Protein AF-A0A524LNE3-F1 (afdb_monomer)

Mean predicted aligned error: 18.4 Å

Foldseek 3Di:
DDDDDDDDDDDDPPPPDDDPAWWWKAWPPPRDIDIDRHDPPDDDQQQADPPDPPDRTGIDTDQDLVRVQVDFPDDPDDVPDDDPDDFDFKDKDFFAAFDQKDKAQQQRLAQWDKWAWFFDQDPNDTDTHTDDFPDWAPPDSRIIMTGHPGTTGGMMMTGHPDPDRPGDDPPDDDPLPFDHWAWQFALQKWKKWALDPDQFDKWWKWKPFPVDVSDIDIFIQGGFGLAADQQALCHPQQWKDFPNGITRMTMDGQQPGPRRVVCVVVVRAAFFIAIAIPPRQPDWPGMKTWGFDPVRHPVRGDFFKIFTRVPQDHVHGQWTDHDSTIIGGSNRMDTGPPTMDRDD

Secondary structure (DSSP, 8-state):
---------S-------PPTTEEEEEETTT--EEEEEPPTTS-----S--SSTT--PPEEE---HHHHHHS-SSPP--TT---------EEEEEEEEEEEEEEE----SSPEEEEEEEEEEETTEEEEEE---SEEEEEETTEEEEEEEEEEEEEEEEEES-SS--SPPP--S-----PPPEE--BTTEEEEEES---S-EEEEEEEE-SSSTT-EEEEEEEEE-SS--TTSTTTT--EEEETTEEEEEEEEETTTSTTSHHHHHTTSS-TTEEEE-TTTTTSTTSEEEEEE-TT--GGGEEEEEEEEGGGS-SSS-SEEEETTEEEE-GGGEEE-SSPPEEE-

pLDDT: mean 79.96, std 18.57, range [30.53, 97.88]

Structure (mmCIF, N/CA/C/O backbone):
data_AF-A0A524LNE3-F1
#
_entry.id   AF-A0A524LNE3-F1
#
loop_
_atom_site.group_PDB
_atom_site.id
_atom_site.type_symbol
_atom_site.label_atom_id
_atom_site.label_alt_id
_atom_site.label_comp_id
_atom_site.label_asym_id
_atom_site.label_entity_id
_atom_site.label_seq_id
_atom_site.pdbx_PDB_ins_code
_atom_site.Cartn_x
_atom_site.Cartn_y
_atom_site.Cartn_z
_atom_site.occupancy
_atom_site.B_iso_or_equiv
_atom_site.auth_seq_id
_atom_site.auth_comp_id
_atom_site.auth_asym_id
_atom_site.auth_atom_id
_atom_site.pdbx_PDB_model_num
ATOM 1 N N . MET A 1 1 ? -12.200 51.800 56.496 1.00 36.91 1 MET A N 1
ATOM 2 C CA . MET A 1 1 ? -11.027 52.439 55.853 1.00 36.91 1 MET A CA 1
ATOM 3 C C . MET A 1 1 ? -9.802 51.668 56.319 1.00 36.91 1 MET A C 1
ATOM 5 O O . MET A 1 1 ? -9.625 51.591 57.517 1.00 36.91 1 MET A O 1
ATOM 9 N N . VAL A 1 2 ? -8.983 50.995 55.517 1.00 33.41 2 VAL A N 1
ATOM 10 C CA . VAL A 1 2 ? -8.728 51.024 54.073 1.00 33.41 2 VAL A CA 1
ATOM 11 C C . VAL A 1 2 ? -8.427 49.586 53.627 1.00 33.41 2 VAL A C 1
ATOM 13 O O . VAL A 1 2 ? -7.660 48.871 54.260 1.00 33.41 2 VAL A O 1
ATOM 16 N N . THR A 1 3 ? -9.068 49.186 52.537 1.00 39.03 3 THR A N 1
ATOM 17 C CA . THR A 1 3 ? -8.822 48.001 51.710 1.00 39.03 3 THR A CA 1
ATOM 18 C C . THR A 1 3 ? -7.474 48.082 50.997 1.00 39.03 3 THR A C 1
ATOM 20 O O . THR A 1 3 ? -7.161 49.128 50.433 1.00 39.03 3 THR A O 1
ATOM 23 N N . ARG A 1 4 ? -6.744 46.965 50.880 1.00 32.25 4 ARG A N 1
ATOM 24 C CA . ARG A 1 4 ? -5.847 46.740 49.735 1.00 32.25 4 ARG A CA 1
ATOM 25 C C . ARG A 1 4 ? -5.729 45.256 49.403 1.00 32.25 4 ARG A C 1
ATOM 27 O O . ARG A 1 4 ? -5.086 44.487 50.106 1.00 32.25 4 ARG A O 1
ATOM 34 N N . SER A 1 5 ? -6.395 44.905 48.308 1.00 38.97 5 SER A N 1
ATOM 35 C CA . SER A 1 5 ? -6.148 43.725 47.496 1.00 38.97 5 SER A CA 1
ATOM 36 C C . SER A 1 5 ? -4.823 43.872 46.753 1.00 38.97 5 SER A C 1
ATOM 38 O O . SER A 1 5 ? -4.545 44.945 46.211 1.00 38.97 5 SER A O 1
ATOM 40 N N . THR A 1 6 ? -4.095 42.776 46.595 1.00 34.16 6 THR A N 1
ATOM 41 C CA . THR A 1 6 ? -3.133 42.626 45.502 1.00 34.16 6 THR A CA 1
ATOM 42 C C . THR A 1 6 ? -3.390 41.284 44.835 1.00 34.16 6 THR A C 1
ATOM 44 O O . THR A 1 6 ? -3.038 40.229 45.354 1.00 34.16 6 THR A O 1
ATOM 47 N N . LEU A 1 7 ? -4.064 41.355 43.687 1.00 38.44 7 LEU A N 1
ATOM 48 C CA . LEU A 1 7 ? -3.982 40.362 42.625 1.00 38.44 7 LEU A CA 1
ATOM 49 C C . LEU A 1 7 ? -2.584 40.472 42.007 1.00 38.44 7 LEU A C 1
ATOM 51 O O . LEU A 1 7 ? -2.174 41.570 41.634 1.00 38.44 7 LEU A O 1
ATOM 55 N N . VAL A 1 8 ? -1.881 39.352 41.868 1.00 34.81 8 VAL A N 1
ATOM 56 C CA . VAL A 1 8 ? -0.798 39.206 40.889 1.00 34.81 8 VAL A CA 1
ATOM 57 C C . VAL A 1 8 ? -1.063 37.903 40.148 1.00 34.81 8 VAL A C 1
ATOM 59 O O . VAL A 1 8 ? -1.034 36.824 40.741 1.00 34.81 8 VAL A O 1
ATOM 62 N N . GLY A 1 9 ? -1.425 38.049 38.876 1.00 30.53 9 GLY A N 1
ATOM 63 C CA . GLY A 1 9 ? -1.651 36.961 37.940 1.00 30.53 9 GLY A CA 1
ATOM 64 C C . GLY A 1 9 ? -0.350 36.364 37.402 1.00 30.53 9 GLY A C 1
ATOM 65 O O . GLY A 1 9 ? 0.704 36.993 37.420 1.00 30.53 9 GLY A O 1
ATOM 66 N N . GLU A 1 10 ? -0.494 35.112 36.973 1.00 42.03 10 GLU A N 1
ATOM 67 C CA . GLU A 1 10 ? 0.144 34.447 35.831 1.00 42.03 10 GLU A CA 1
ATOM 68 C C . GLU A 1 10 ? 1.443 35.046 35.272 1.00 42.03 10 GLU A C 1
ATOM 70 O O . GLU A 1 10 ? 1.417 35.988 34.489 1.00 42.03 10 GLU A O 1
ATOM 75 N N . ALA A 1 11 ? 2.568 34.405 35.608 1.00 37.03 11 ALA A N 1
ATOM 76 C CA . ALA A 1 11 ? 3.627 33.983 34.678 1.00 37.03 11 ALA A CA 1
ATOM 77 C C . ALA A 1 11 ? 4.843 33.500 35.487 1.00 37.03 11 ALA A C 1
ATOM 79 O O . ALA A 1 11 ? 5.810 34.230 35.666 1.00 37.03 11 ALA A O 1
ATOM 80 N N . ASP A 1 12 ? 4.810 32.270 36.007 1.00 36.09 12 ASP A N 1
ATOM 81 C CA . ASP A 1 12 ? 6.046 31.631 36.480 1.00 36.09 12 ASP A CA 1
ATOM 82 C C . ASP A 1 12 ? 5.924 30.098 36.417 1.00 36.09 12 ASP A C 1
ATOM 84 O O . ASP A 1 12 ? 5.896 29.390 37.427 1.00 36.09 12 ASP A O 1
ATOM 88 N N . GLN A 1 13 ? 5.824 29.556 35.194 1.00 36.94 13 GLN A N 1
ATOM 89 C CA . GLN A 1 13 ? 6.168 28.155 34.927 1.00 36.94 13 GLN A CA 1
ATOM 90 C C . GLN A 1 13 ? 7.688 27.990 35.090 1.00 36.94 13 GLN A C 1
ATOM 92 O O . GLN A 1 13 ? 8.437 27.786 34.134 1.00 36.94 13 GLN A O 1
ATOM 97 N N . ARG A 1 14 ? 8.161 28.066 36.339 1.00 34.44 14 ARG A N 1
ATOM 98 C CA . ARG A 1 14 ? 9.501 27.609 36.690 1.00 34.44 14 ARG A CA 1
ATOM 99 C C . ARG A 1 14 ? 9.576 26.128 36.375 1.00 34.44 14 ARG A C 1
ATOM 101 O O . ARG A 1 14 ? 8.876 25.320 36.991 1.00 34.44 14 ARG A O 1
ATOM 108 N N . ARG A 1 15 ? 10.484 25.777 35.463 1.00 41.19 15 ARG A N 1
ATOM 109 C CA . ARG A 1 15 ? 11.139 24.467 35.427 1.00 41.19 15 ARG A CA 1
ATOM 110 C C . ARG A 1 15 ? 11.581 24.144 36.856 1.00 41.19 15 ARG A C 1
ATOM 112 O O . ARG A 1 15 ? 12.588 24.658 37.335 1.00 41.19 15 ARG A O 1
ATOM 119 N N . ARG A 1 16 ? 10.775 23.356 37.573 1.00 38.78 16 ARG A N 1
ATOM 120 C CA . ARG A 1 16 ? 11.135 22.844 38.894 1.00 38.78 16 ARG A CA 1
ATOM 121 C C . ARG A 1 16 ? 12.240 21.827 38.673 1.00 38.78 16 ARG A C 1
ATOM 123 O O . ARG A 1 16 ? 11.985 20.733 38.177 1.00 38.78 16 ARG A O 1
ATOM 130 N N . ILE A 1 17 ? 13.451 22.260 38.996 1.00 40.47 17 ILE A N 1
ATOM 131 C CA . ILE A 1 17 ? 14.668 21.462 39.088 1.00 40.47 17 ILE A CA 1
ATOM 132 C C . ILE A 1 17 ? 14.323 20.162 39.828 1.00 40.47 17 ILE A C 1
ATOM 134 O O . ILE A 1 17 ? 13.751 20.196 40.918 1.00 40.47 17 ILE A O 1
ATOM 138 N N . PHE A 1 18 ? 14.591 19.021 39.195 1.00 41.81 18 PHE A N 1
ATOM 139 C CA . PHE A 1 18 ? 14.470 17.713 39.828 1.00 41.81 18 PHE A CA 1
ATOM 140 C C . PHE A 1 18 ? 15.546 17.620 40.914 1.00 41.81 18 PHE A C 1
ATOM 142 O O . PHE A 1 18 ? 16.733 17.700 40.604 1.00 41.81 18 PHE A O 1
ATOM 149 N N . ASN A 1 19 ? 15.151 17.479 42.180 1.00 47.03 19 ASN A N 1
ATOM 150 C CA . ASN A 1 19 ? 16.104 17.164 43.239 1.00 47.03 19 ASN A CA 1
ATOM 151 C C . ASN A 1 19 ? 16.476 15.678 43.140 1.00 47.03 19 ASN A C 1
ATOM 153 O O . ASN A 1 19 ? 15.600 14.820 43.008 1.00 47.03 19 ASN A O 1
ATOM 157 N N . LEU A 1 20 ? 17.776 15.378 43.194 1.00 52.06 20 LEU A N 1
ATOM 158 C CA . LEU A 1 20 ? 18.299 14.013 43.250 1.00 52.06 20 LEU A CA 1
ATOM 159 C C . LEU A 1 20 ? 17.679 13.282 44.458 1.00 52.06 20 LEU A C 1
ATOM 161 O O . LEU A 1 20 ? 17.828 13.742 45.588 1.00 52.06 20 LEU A O 1
ATOM 165 N N . GLY A 1 21 ? 17.003 12.152 44.229 1.00 63.38 21 GLY A N 1
ATOM 166 C CA . GLY A 1 21 ? 16.452 11.312 45.302 1.00 63.38 21 GLY A CA 1
ATOM 167 C C . GLY A 1 21 ? 14.944 11.424 45.551 1.00 63.38 21 GLY A C 1
ATOM 168 O O . GLY A 1 21 ? 14.478 10.938 46.575 1.00 63.38 21 GLY A O 1
ATOM 169 N N . GLU A 1 22 ? 14.159 12.020 44.652 1.00 69.56 22 GLU A N 1
ATOM 170 C CA . GLU A 1 22 ? 12.690 11.932 44.694 1.00 69.56 22 GLU A CA 1
ATOM 171 C C . GLU A 1 22 ? 12.179 10.798 43.791 1.00 69.56 22 GLU A C 1
ATOM 173 O O . GLU A 1 22 ? 12.596 10.671 42.643 1.00 69.56 22 GLU A O 1
ATOM 178 N N . THR A 1 23 ? 11.234 9.991 44.277 1.00 75.50 23 THR A N 1
ATOM 179 C CA . THR A 1 23 ? 10.521 8.986 43.474 1.00 75.50 23 THR A CA 1
ATOM 180 C C . THR A 1 23 ? 9.056 9.380 43.291 1.00 75.50 23 THR A C 1
ATOM 182 O O . THR A 1 23 ? 8.391 9.841 44.223 1.00 75.50 23 THR A O 1
ATOM 185 N N . VAL A 1 24 ? 8.528 9.193 42.077 1.00 80.25 24 VAL A N 1
ATOM 186 C CA . VAL A 1 24 ? 7.121 9.472 41.755 1.00 80.25 24 VAL A CA 1
ATOM 187 C C . VAL A 1 24 ? 6.276 8.218 41.973 1.00 80.25 24 VAL A C 1
ATOM 189 O O . VAL A 1 24 ? 6.565 7.158 41.426 1.00 80.25 24 VAL A O 1
ATOM 192 N N . TYR A 1 25 ? 5.189 8.356 42.727 1.00 82.88 25 TYR A N 1
ATOM 193 C CA . TYR A 1 25 ? 4.193 7.308 42.941 1.00 82.88 25 TYR A CA 1
ATOM 194 C C . TYR A 1 25 ? 2.853 7.685 42.304 1.00 82.88 25 TYR A C 1
ATOM 196 O O . TYR A 1 25 ? 2.465 8.856 42.332 1.00 82.88 25 TYR A O 1
ATOM 204 N N . GLN A 1 26 ? 2.117 6.701 41.782 1.00 85.94 26 GLN A N 1
ATOM 205 C CA . GLN A 1 26 ? 0.748 6.864 41.283 1.00 85.94 26 GLN A CA 1
ATOM 206 C C . GLN A 1 26 ? -0.209 5.877 41.938 1.00 85.94 26 GLN A C 1
ATOM 208 O O . GLN A 1 26 ? 0.108 4.702 42.099 1.00 85.94 26 GLN A O 1
ATOM 213 N N . CYS A 1 27 ? -1.394 6.364 42.308 1.00 85.12 27 CYS A N 1
ATOM 214 C CA . CYS A 1 27 ? -2.440 5.508 42.854 1.00 85.12 27 CYS A CA 1
ATOM 215 C C . CYS A 1 27 ? -3.186 4.790 41.730 1.00 85.12 27 CYS A C 1
ATOM 217 O O . CYS A 1 27 ? -3.601 5.418 40.758 1.00 85.12 27 CYS A O 1
ATOM 219 N N . ASP A 1 28 ? -3.407 3.493 41.886 1.00 87.94 28 ASP A N 1
ATOM 220 C CA . ASP A 1 28 ? -4.221 2.665 40.993 1.00 87.94 28 ASP A CA 1
ATOM 221 C C . ASP A 1 28 ? -5.700 3.101 40.901 1.00 87.94 28 ASP A C 1
ATOM 223 O O . ASP A 1 28 ? -6.264 3.056 39.809 1.00 87.94 28 ASP A O 1
ATOM 227 N N . VAL A 1 29 ? -6.311 3.566 41.995 1.00 88.00 29 VAL A N 1
ATOM 228 C CA . VAL A 1 29 ? -7.737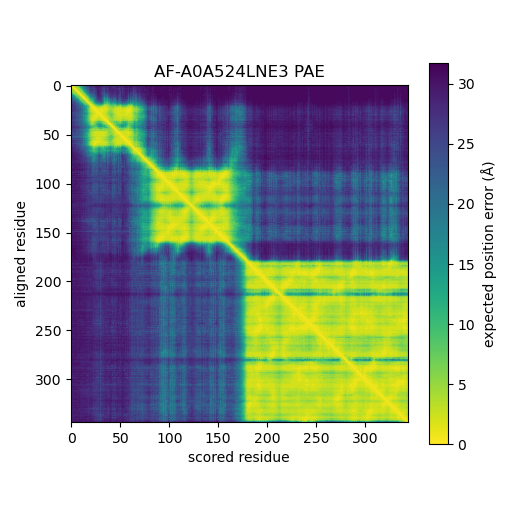 3.932 42.065 1.00 88.00 29 VAL A CA 1
ATOM 229 C C . VAL A 1 29 ? -7.964 5.399 41.708 1.00 88.00 29 VAL A C 1
ATOM 231 O O . VAL A 1 29 ? -8.664 5.701 40.749 1.00 88.00 29 VAL A O 1
ATOM 234 N N . CYS A 1 30 ? -7.363 6.342 42.443 1.00 83.69 30 CYS A N 1
ATOM 235 C CA . CYS A 1 30 ? -7.622 7.771 42.213 1.00 83.69 30 CYS A CA 1
ATOM 236 C C . CYS A 1 30 ? -6.748 8.393 41.115 1.00 83.69 30 CYS A C 1
ATOM 238 O O . CYS A 1 30 ? -6.901 9.577 40.819 1.00 83.69 30 CYS A O 1
ATOM 240 N N . LYS A 1 31 ? -5.797 7.630 40.555 1.00 83.31 31 LYS A N 1
ATOM 241 C CA . LYS A 1 31 ? -4.862 8.023 39.481 1.00 83.31 31 LYS A CA 1
ATOM 242 C C . LYS A 1 31 ? -3.986 9.249 39.761 1.00 83.31 31 LYS A C 1
ATOM 244 O O . LYS A 1 31 ? -3.182 9.617 38.904 1.00 83.31 31 LYS A O 1
ATOM 249 N N . ARG A 1 32 ? -4.069 9.849 40.952 1.00 74.50 32 ARG A N 1
ATOM 250 C CA . ARG A 1 32 ? -3.240 10.989 41.356 1.00 74.50 32 ARG A CA 1
ATOM 251 C C . ARG A 1 32 ? -1.797 10.558 41.597 1.00 74.50 32 ARG A C 1
ATOM 253 O O . ARG A 1 32 ? -1.534 9.415 41.976 1.00 74.50 32 ARG A O 1
ATOM 260 N N . ARG A 1 33 ? -0.879 11.501 41.382 1.00 83.12 33 ARG A N 1
ATOM 261 C CA . ARG A 1 33 ? 0.565 11.310 41.524 1.00 83.12 33 ARG A CA 1
ATOM 262 C C . ARG A 1 33 ? 1.092 12.116 42.701 1.00 83.12 33 ARG A C 1
ATOM 264 O O . ARG A 1 33 ? 0.625 13.230 42.931 1.00 83.12 33 ARG A O 1
ATOM 271 N N . ASN A 1 34 ? 2.054 11.563 43.426 1.00 82.62 34 ASN A N 1
ATOM 272 C CA . ASN A 1 34 ? 2.764 12.278 44.479 1.00 82.62 34 ASN A CA 1
ATOM 273 C C . ASN A 1 34 ? 4.256 11.961 44.421 1.00 82.62 34 ASN A C 1
ATOM 275 O O . ASN A 1 34 ? 4.645 10.855 44.043 1.00 82.62 34 ASN A O 1
ATOM 279 N N . ARG A 1 35 ? 5.077 12.944 44.779 1.00 77.56 35 ARG A N 1
ATOM 280 C CA . ARG A 1 35 ? 6.524 12.779 44.891 1.00 77.56 35 ARG A CA 1
ATOM 281 C C . ARG A 1 35 ? 6.856 12.489 46.337 1.00 77.56 35 ARG A C 1
ATOM 283 O O . ARG A 1 35 ? 6.366 13.171 47.233 1.00 77.56 35 ARG A O 1
ATOM 290 N N . VAL A 1 36 ? 7.665 11.467 46.546 1.00 78.06 36 VAL A N 1
ATOM 291 C CA . VAL A 1 36 ? 8.093 11.048 47.873 1.00 78.06 36 VAL A CA 1
ATOM 292 C C . VAL A 1 36 ? 9.619 11.074 47.881 1.00 78.06 36 VAL A C 1
ATOM 294 O O . VAL A 1 36 ? 10.222 10.513 46.962 1.00 78.06 36 VAL A O 1
ATOM 297 N N . PRO A 1 37 ? 10.251 11.742 48.861 1.00 75.44 37 PRO A N 1
ATOM 298 C CA . PRO A 1 37 ? 11.695 11.681 49.021 1.00 75.44 37 PRO A CA 1
ATOM 299 C C . PRO A 1 37 ? 12.096 10.246 49.368 1.00 75.44 37 PRO A C 1
ATOM 301 O O . PRO A 1 37 ? 11.555 9.647 50.296 1.00 75.44 37 PRO A O 1
ATOM 304 N N . THR A 1 38 ? 13.019 9.684 48.601 1.00 67.88 38 THR A N 1
ATOM 305 C CA . THR A 1 38 ? 13.497 8.318 48.779 1.00 67.88 38 THR A CA 1
ATOM 306 C C . THR A 1 38 ? 14.624 8.326 49.799 1.00 67.88 38 THR A C 1
ATOM 308 O O . THR A 1 38 ? 15.661 8.960 49.594 1.00 67.88 38 THR A O 1
ATOM 311 N N . ASN A 1 39 ? 14.444 7.613 50.908 1.00 66.81 39 ASN A N 1
ATOM 312 C CA . ASN A 1 39 ? 15.528 7.395 51.849 1.00 66.81 39 ASN A CA 1
ATOM 313 C C . ASN A 1 39 ? 16.569 6.459 51.215 1.00 66.81 39 ASN A C 1
ATOM 315 O O . ASN A 1 39 ? 16.263 5.327 50.852 1.00 66.81 39 ASN A O 1
ATOM 319 N N . LYS A 1 40 ? 17.820 6.917 51.094 1.00 55.88 40 LYS A N 1
ATOM 320 C CA . LYS A 1 40 ? 18.921 6.134 50.504 1.00 55.88 40 LYS A CA 1
ATOM 321 C C . LYS A 1 40 ? 19.236 4.851 51.294 1.00 55.88 40 LYS A C 1
ATOM 323 O O . LYS A 1 40 ? 19.880 3.956 50.757 1.00 55.88 40 LYS A O 1
ATOM 328 N N . TYR A 1 41 ? 18.793 4.767 52.550 1.00 58.06 41 TYR A N 1
ATOM 329 C CA . TYR A 1 41 ? 19.135 3.688 53.478 1.00 58.06 41 TYR A CA 1
ATOM 330 C C . TYR A 1 41 ? 17.944 2.806 53.897 1.00 58.06 41 TYR A C 1
ATOM 332 O O . TYR A 1 41 ? 18.150 1.867 54.663 1.00 58.06 41 TYR A O 1
ATOM 340 N N . SER A 1 42 ? 16.717 3.067 53.422 1.00 49.34 42 SER A N 1
ATOM 341 C CA . SER A 1 42 ? 15.544 2.226 53.722 1.00 49.34 42 SER A CA 1
ATOM 342 C C . SER A 1 42 ? 14.703 1.920 52.485 1.00 49.34 42 SER A C 1
ATOM 344 O O . SER A 1 42 ? 14.576 2.721 51.562 1.00 49.34 42 SER A O 1
ATOM 346 N N . VAL A 1 43 ? 14.109 0.725 52.473 1.00 55.59 43 VAL A N 1
ATOM 347 C CA . VAL A 1 43 ? 13.152 0.297 51.449 1.00 55.59 43 VAL A CA 1
ATOM 348 C C . VAL A 1 43 ? 11.783 0.877 51.809 1.00 55.59 43 VAL A C 1
ATOM 350 O O . VAL A 1 43 ? 10.955 0.222 52.439 1.00 55.59 43 VAL A O 1
ATOM 353 N N . ASP A 1 44 ? 11.552 2.136 51.442 1.00 61.56 44 ASP A N 1
ATOM 354 C CA . ASP A 1 44 ? 10.271 2.803 51.687 1.00 61.56 44 ASP A CA 1
ATOM 355 C C . ASP A 1 44 ? 9.260 2.412 50.601 1.00 61.56 44 ASP A C 1
ATOM 357 O O . ASP A 1 44 ? 9.104 3.088 49.583 1.00 61.56 44 ASP A O 1
ATOM 361 N N . VAL A 1 45 ? 8.555 1.296 50.809 1.00 68.12 45 VAL A N 1
ATOM 362 C CA . VAL A 1 45 ? 7.415 0.910 49.961 1.00 68.12 45 VAL A CA 1
ATOM 363 C C . VAL A 1 45 ? 6.138 1.495 50.552 1.00 68.12 45 VAL A C 1
ATOM 365 O O . VAL A 1 45 ? 5.569 0.968 51.510 1.00 68.12 45 VAL A O 1
ATOM 368 N N . ILE A 1 46 ? 5.639 2.575 49.953 1.00 75.75 46 ILE A N 1
ATOM 369 C CA . ILE A 1 46 ? 4.335 3.133 50.322 1.00 75.75 46 ILE A CA 1
ATOM 370 C C . ILE A 1 46 ? 3.244 2.317 49.633 1.00 75.75 46 ILE A C 1
ATOM 372 O O . ILE A 1 46 ? 2.973 2.489 48.452 1.00 75.75 46 ILE A O 1
ATOM 376 N N . GLN A 1 47 ? 2.594 1.429 50.383 1.00 78.44 47 GLN A N 1
ATOM 377 C CA . GLN A 1 47 ? 1.584 0.528 49.820 1.00 78.44 47 GLN A CA 1
ATOM 378 C C . GLN A 1 47 ? 0.174 1.128 49.736 1.00 78.44 47 GLN A C 1
ATOM 380 O O . GLN A 1 47 ? -0.635 0.630 48.963 1.00 78.44 47 GLN A O 1
ATOM 385 N N . ARG A 1 48 ? -0.160 2.162 50.521 1.00 86.62 48 ARG A N 1
ATOM 386 C CA . ARG A 1 48 ? -1.520 2.741 50.590 1.00 86.62 48 ARG A CA 1
ATOM 387 C C . ARG A 1 48 ? -1.564 4.151 50.010 1.00 86.62 48 ARG 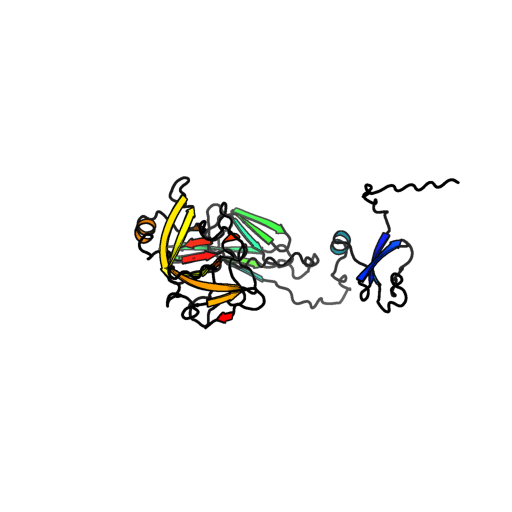A C 1
ATOM 389 O O . ARG A 1 48 ? -0.611 4.910 50.160 1.00 86.62 48 ARG A O 1
ATOM 396 N N . CYS A 1 49 ? -2.684 4.528 49.395 1.00 83.75 49 CYS A N 1
ATOM 397 C CA . CYS A 1 49 ? -2.890 5.879 48.882 1.00 83.75 49 CYS A CA 1
ATOM 398 C C . CYS A 1 49 ? -2.930 6.918 50.008 1.00 83.75 49 CYS A C 1
ATOM 400 O O . CYS A 1 49 ? -3.916 7.049 50.726 1.00 83.75 49 CYS A O 1
ATOM 402 N N . ILE A 1 50 ? -1.862 7.709 50.107 1.00 86.75 50 ILE A N 1
ATOM 403 C CA . ILE A 1 50 ? -1.779 8.875 51.000 1.00 86.75 50 ILE A CA 1
ATOM 404 C C . ILE A 1 50 ? -2.252 10.178 50.331 1.00 86.75 50 ILE A C 1
ATOM 406 O O . ILE A 1 50 ? -2.287 11.225 50.967 1.00 86.75 50 ILE A O 1
ATOM 410 N N . ILE A 1 51 ? -2.598 10.137 49.038 1.00 85.50 51 ILE A N 1
ATOM 411 C CA . ILE A 1 51 ? -2.892 11.335 48.230 1.00 85.50 51 ILE A CA 1
ATOM 412 C C . ILE A 1 51 ? -4.351 11.773 48.375 1.00 85.50 51 ILE A C 1
ATOM 414 O O . ILE A 1 51 ? -4.671 12.957 48.322 1.00 85.50 51 ILE A O 1
ATOM 418 N N . THR A 1 52 ? -5.272 10.812 48.471 1.00 85.06 52 THR A N 1
ATOM 419 C CA . THR A 1 52 ? -6.718 11.067 48.468 1.00 85.06 52 THR A CA 1
ATOM 420 C C . THR A 1 52 ? -7.332 10.471 49.723 1.00 85.06 52 THR A C 1
ATOM 422 O O . THR A 1 52 ? -7.194 9.275 49.971 1.00 85.06 52 THR A O 1
ATOM 425 N N . LYS A 1 53 ? -8.010 11.308 50.517 1.00 87.25 53 LYS A N 1
ATOM 426 C CA . LYS A 1 53 ? -8.680 10.887 51.753 1.00 87.25 53 LYS A CA 1
ATOM 427 C C . LYS A 1 53 ? -9.665 9.750 51.452 1.00 87.25 53 LYS A C 1
ATOM 429 O O . LYS A 1 53 ? -10.447 9.861 50.513 1.00 87.25 53 LYS A O 1
ATOM 434 N N . ASN A 1 54 ? -9.615 8.683 52.250 1.00 88.06 54 ASN A N 1
ATOM 435 C CA . ASN A 1 54 ? -10.431 7.466 52.112 1.00 88.06 54 ASN A CA 1
ATOM 436 C C . ASN A 1 54 ? -10.247 6.687 50.794 1.00 88.06 54 ASN A C 1
ATOM 438 O O . ASN A 1 54 ? -11.076 5.844 50.462 1.00 88.06 54 ASN A O 1
ATOM 442 N N . CYS A 1 55 ? -9.173 6.929 50.040 1.00 81.81 55 CYS A N 1
ATOM 443 C CA . CYS A 1 55 ? -8.875 6.110 48.873 1.00 81.81 55 CYS A CA 1
ATOM 444 C C . CYS A 1 55 ? -8.309 4.752 49.309 1.00 81.81 55 CYS A C 1
ATOM 446 O O . CYS A 1 55 ? -7.292 4.690 49.998 1.00 81.81 55 CYS A O 1
ATOM 448 N N . LEU A 1 56 ? -8.956 3.669 48.876 1.00 91.06 56 LEU A N 1
ATOM 449 C CA . LEU A 1 56 ? -8.533 2.287 49.146 1.00 91.06 56 LEU A CA 1
ATOM 450 C C . LEU A 1 56 ? -7.435 1.791 48.189 1.00 91.06 56 LEU A C 1
ATOM 452 O O . LEU A 1 56 ? -7.017 0.640 48.277 1.00 91.06 56 LEU A O 1
ATOM 456 N N . GLY A 1 57 ? -6.986 2.647 47.271 1.00 86.38 57 GLY A N 1
ATOM 457 C CA . GLY A 1 57 ? -5.991 2.299 46.268 1.00 86.38 57 GLY A CA 1
ATOM 458 C C . GLY A 1 57 ? -4.574 2.144 46.817 1.00 86.38 57 GLY A C 1
ATOM 459 O O . GLY A 1 57 ? -4.225 2.677 47.878 1.00 86.38 57 GLY A O 1
ATOM 460 N N . LYS A 1 58 ? -3.739 1.439 46.058 1.00 88.12 58 LYS A N 1
ATOM 461 C CA . LYS A 1 58 ? -2.311 1.257 46.312 1.00 88.12 58 LYS A CA 1
ATOM 462 C C . LYS A 1 58 ? -1.482 2.236 45.488 1.00 88.12 58 LYS A C 1
ATOM 464 O O . LYS A 1 58 ? -1.840 2.591 44.365 1.00 88.12 58 LYS A O 1
ATOM 469 N N . LEU A 1 59 ? -0.384 2.717 46.071 1.00 83.31 59 LEU A N 1
ATOM 470 C CA . LEU A 1 59 ? 0.590 3.544 45.361 1.00 83.31 59 LEU A CA 1
ATOM 471 C C . LEU A 1 59 ? 1.645 2.644 44.723 1.00 83.31 59 LEU A C 1
ATOM 473 O O . LEU A 1 59 ? 2.277 1.841 45.399 1.00 83.31 59 LEU A O 1
ATOM 477 N N . HIS A 1 60 ? 1.843 2.807 43.420 1.00 83.56 60 HIS A N 1
ATOM 478 C CA . HIS A 1 60 ? 2.880 2.115 42.666 1.00 83.56 60 HIS A CA 1
ATOM 479 C C . HIS A 1 60 ? 3.949 3.120 42.255 1.00 83.56 60 HIS A C 1
ATOM 481 O O . HIS A 1 60 ? 3.624 4.232 41.825 1.00 83.56 60 HIS A O 1
ATOM 487 N N . LYS A 1 61 ? 5.221 2.740 42.408 1.00 80.06 61 LYS A N 1
ATOM 488 C CA . LYS A 1 61 ? 6.345 3.524 41.893 1.00 80.06 61 LYS A CA 1
ATOM 489 C C . LYS A 1 61 ? 6.211 3.594 40.372 1.00 80.06 61 LYS A C 1
ATOM 491 O O . LYS A 1 61 ? 6.123 2.559 39.719 1.00 80.06 61 LYS A O 1
ATOM 496 N N . ILE A 1 62 ? 6.196 4.803 39.821 1.00 73.88 62 ILE A N 1
ATOM 497 C CA . ILE A 1 62 ? 6.356 5.001 38.383 1.00 73.88 62 ILE A CA 1
ATOM 498 C C . ILE A 1 62 ? 7.859 5.018 38.131 1.00 73.88 62 ILE A C 1
ATOM 500 O O . ILE A 1 62 ? 8.539 5.944 38.570 1.00 73.88 62 ILE A O 1
ATOM 504 N N . LEU A 1 63 ? 8.371 3.987 37.462 1.00 64.00 63 LEU A N 1
ATOM 505 C CA . LEU A 1 63 ? 9.716 4.036 36.900 1.00 64.00 63 LEU A CA 1
ATOM 506 C C . LEU A 1 63 ? 9.703 5.083 35.785 1.00 64.00 63 LEU A C 1
ATOM 508 O O . LEU A 1 63 ? 8.838 5.049 34.907 1.00 64.00 63 LEU A O 1
ATOM 512 N N . THR A 1 64 ? 10.611 6.052 35.847 1.00 58.94 64 THR A N 1
ATOM 513 C CA . THR A 1 64 ? 10.842 6.932 34.696 1.00 58.94 64 THR A CA 1
ATOM 514 C C . THR A 1 64 ? 11.379 6.110 33.525 1.00 58.94 64 THR A C 1
ATOM 516 O O . THR A 1 64 ? 11.945 5.042 33.731 1.00 58.94 64 THR A O 1
ATOM 519 N N . THR A 1 65 ? 11.228 6.588 32.290 1.00 48.75 65 THR A N 1
ATOM 520 C CA . THR A 1 65 ? 11.711 5.874 31.094 1.00 48.75 65 THR A CA 1
ATOM 521 C C . THR A 1 65 ? 13.209 5.561 31.176 1.00 48.75 65 THR A C 1
ATOM 523 O O . THR A 1 65 ? 13.634 4.485 30.778 1.00 48.75 65 THR A O 1
ATOM 526 N N . ALA A 1 66 ? 13.997 6.465 31.767 1.00 48.75 66 ALA A N 1
ATOM 527 C CA . ALA A 1 66 ? 15.419 6.246 32.024 1.00 48.75 66 ALA A CA 1
ATOM 528 C C . ALA A 1 66 ? 15.664 5.136 33.066 1.00 48.75 66 ALA A C 1
ATOM 530 O O . ALA A 1 66 ? 16.479 4.254 32.834 1.00 48.75 66 ALA A O 1
ATOM 531 N N . GLU A 1 67 ? 14.918 5.122 34.177 1.00 49.09 67 GLU A N 1
ATOM 532 C CA . GLU A 1 67 ? 15.038 4.074 35.205 1.00 49.09 67 GLU A CA 1
ATOM 533 C C . GLU A 1 67 ? 14.493 2.713 34.742 1.00 49.09 67 GLU A C 1
ATOM 535 O O . GLU A 1 67 ? 14.993 1.681 35.168 1.00 49.09 67 GLU A O 1
ATOM 540 N N . ALA A 1 68 ? 13.467 2.688 33.888 1.00 49.69 68 ALA A N 1
ATOM 541 C CA . ALA A 1 68 ? 12.925 1.456 33.317 1.00 49.69 68 ALA A CA 1
ATOM 542 C C . ALA A 1 68 ? 13.912 0.791 32.344 1.00 49.69 68 ALA A C 1
ATOM 544 O O . ALA A 1 68 ? 13.951 -0.434 32.261 1.00 49.69 68 ALA A O 1
ATOM 545 N N . ASN A 1 69 ? 14.723 1.597 31.653 1.00 45.66 69 ASN A N 1
ATOM 546 C CA . ASN A 1 69 ? 15.771 1.114 30.757 1.00 45.66 69 ASN A CA 1
ATOM 547 C C . ASN A 1 69 ? 17.017 0.622 31.515 1.00 45.66 69 ASN A C 1
ATOM 549 O O . ASN A 1 69 ? 17.660 -0.316 31.058 1.00 45.66 69 ASN A O 1
ATOM 553 N N . ASP A 1 70 ? 17.331 1.212 32.675 1.00 45.91 70 ASP A N 1
ATOM 554 C CA . ASP A 1 70 ? 18.487 0.825 33.505 1.00 45.91 70 ASP A CA 1
ATOM 555 C C . ASP A 1 70 ? 18.227 -0.389 34.416 1.00 45.91 70 ASP A C 1
ATOM 557 O O . ASP A 1 70 ? 19.162 -1.009 34.926 1.00 45.91 70 ASP A O 1
ATOM 561 N N . VAL A 1 71 ? 16.964 -0.752 34.654 1.00 41.50 71 VAL A N 1
ATOM 562 C CA . VAL A 1 71 ? 16.620 -1.953 35.423 1.00 41.50 71 VAL A CA 1
ATOM 563 C C . VAL A 1 71 ? 16.520 -3.141 34.470 1.00 41.50 71 VAL A C 1
ATOM 565 O O . VAL A 1 71 ? 15.588 -3.220 33.672 1.00 41.50 71 VAL A O 1
ATOM 568 N N . SER A 1 72 ? 17.429 -4.115 34.581 1.00 38.88 72 SER A N 1
ATOM 569 C CA . SER A 1 72 ? 17.249 -5.422 33.931 1.00 38.88 72 SER A CA 1
ATOM 570 C C . SER A 1 72 ? 15.900 -6.026 34.345 1.00 38.88 72 SER A C 1
ATOM 572 O O . SER A 1 72 ? 15.669 -6.332 35.511 1.00 38.88 72 SER A O 1
ATOM 574 N N . ALA A 1 73 ? 15.003 -6.200 33.377 1.00 44.03 73 ALA A N 1
ATOM 575 C CA . ALA A 1 73 ? 13.723 -6.892 33.493 1.00 44.03 73 ALA A CA 1
ATOM 576 C C . ALA A 1 73 ? 13.915 -8.413 33.568 1.00 44.03 73 ALA A C 1
ATOM 578 O O . ALA A 1 73 ? 12.981 -9.149 33.881 1.00 44.03 73 ALA A O 1
ATOM 579 N N . ILE A 1 74 ? 15.130 -8.886 33.293 1.00 49.19 74 ILE A N 1
ATOM 580 C CA . ILE A 1 74 ? 15.520 -10.279 33.437 1.00 49.19 74 ILE A CA 1
ATOM 581 C C . ILE A 1 74 ? 16.066 -10.458 34.852 1.00 49.19 74 ILE A C 1
ATOM 583 O O . ILE A 1 74 ? 17.042 -9.820 35.249 1.00 49.19 74 ILE A O 1
ATOM 587 N N . THR A 1 75 ? 15.414 -11.328 35.623 1.00 48.53 75 THR A N 1
ATOM 588 C CA . THR A 1 75 ? 15.946 -11.759 36.920 1.00 48.53 75 THR A CA 1
ATOM 589 C C . THR A 1 75 ? 17.292 -12.436 36.652 1.00 48.53 75 THR A C 1
ATOM 591 O O . THR A 1 75 ? 17.330 -13.308 35.783 1.00 48.53 75 THR A O 1
ATOM 594 N N . PRO A 1 76 ? 18.392 -12.046 37.325 1.00 51.84 76 PRO A N 1
ATOM 595 C CA . PRO A 1 76 ? 19.697 -12.656 37.090 1.00 51.84 76 PRO A CA 1
ATOM 596 C C . PRO A 1 76 ? 19.579 -14.176 37.197 1.00 51.84 76 PRO A C 1
ATOM 598 O O . PRO A 1 76 ? 18.935 -14.683 38.119 1.00 51.84 76 PRO A O 1
ATOM 601 N N . SER A 1 77 ? 20.171 -14.892 36.240 1.00 54.19 77 SER A N 1
ATOM 602 C CA . SER A 1 77 ? 20.170 -16.352 36.234 1.00 54.19 77 SER A CA 1
ATOM 603 C C . SER A 1 77 ? 20.762 -16.847 37.550 1.00 54.19 77 SER A C 1
ATOM 605 O O . SER A 1 77 ? 21.936 -16.588 37.834 1.00 54.19 77 SER A O 1
ATOM 607 N N . LEU A 1 78 ? 19.964 -17.534 38.373 1.00 58.28 78 LEU A N 1
ATOM 608 C CA . LEU A 1 78 ? 20.524 -18.217 39.532 1.00 58.28 78 LEU A CA 1
ATOM 609 C C . LEU A 1 78 ? 21.389 -19.371 39.005 1.00 58.28 78 LEU A C 1
ATOM 611 O O . LEU A 1 78 ? 20.976 -20.034 38.041 1.00 58.28 78 LEU A O 1
ATOM 615 N N . PRO A 1 79 ? 22.561 -19.625 39.614 1.00 48.81 79 PRO A N 1
ATOM 616 C CA . PRO A 1 79 ? 23.303 -20.851 39.358 1.00 48.81 79 PRO A CA 1
ATOM 617 C C . PRO A 1 79 ? 22.331 -22.034 39.487 1.00 48.81 79 PRO A C 1
ATOM 619 O O . PRO A 1 79 ? 21.598 -22.112 40.470 1.00 48.81 79 PRO A O 1
ATOM 622 N N . ASP A 1 80 ? 22.274 -22.887 38.464 1.00 56.09 80 ASP A N 1
ATOM 623 C CA . ASP A 1 80 ? 21.424 -24.088 38.352 1.00 56.09 80 ASP A CA 1
ATOM 624 C C . ASP A 1 80 ? 19.951 -23.924 37.918 1.00 56.09 80 ASP A C 1
ATOM 626 O O . ASP A 1 80 ? 19.238 -24.924 37.802 1.00 56.09 80 ASP A O 1
ATOM 630 N N . THR A 1 81 ? 19.479 -22.724 37.560 1.00 52.22 81 THR A N 1
ATOM 631 C CA . THR A 1 81 ? 18.160 -22.571 36.897 1.00 52.22 81 THR A CA 1
ATOM 632 C C . THR A 1 81 ? 18.279 -22.427 35.383 1.00 52.22 81 THR A C 1
ATOM 634 O O . THR A 1 81 ? 18.876 -21.477 34.886 1.00 52.22 81 THR A O 1
ATOM 637 N N . LYS A 1 82 ? 17.649 -23.346 34.636 1.00 51.78 82 LYS A N 1
ATOM 638 C CA . LYS A 1 82 ? 17.444 -23.197 33.188 1.00 51.78 82 LYS A CA 1
ATOM 639 C C . LYS A 1 82 ? 16.342 -22.172 32.927 1.00 51.78 82 LYS A C 1
ATOM 641 O O . LYS A 1 82 ? 15.232 -22.315 33.436 1.00 51.78 82 LYS A O 1
ATOM 646 N N . ASP A 1 83 ? 16.649 -21.164 32.123 1.00 54.75 83 ASP A N 1
ATOM 647 C CA . ASP A 1 83 ? 15.679 -20.194 31.627 1.00 54.75 83 ASP A CA 1
ATOM 648 C C . ASP A 1 83 ? 14.806 -20.847 30.538 1.00 54.75 83 ASP A C 1
ATOM 650 O O . ASP A 1 83 ? 15.298 -21.247 29.484 1.00 54.75 83 ASP A O 1
ATOM 654 N N . TRP A 1 84 ? 13.508 -20.982 30.820 1.00 53.12 84 TRP A N 1
ATOM 655 C CA . TRP A 1 84 ? 12.530 -21.670 29.968 1.00 53.12 84 TRP A CA 1
ATOM 656 C C . TRP A 1 84 ? 11.742 -20.746 29.029 1.00 53.12 84 TRP A C 1
ATOM 658 O O . TRP A 1 84 ? 10.785 -21.196 28.399 1.00 53.12 84 TRP A O 1
ATOM 668 N N . VAL A 1 85 ? 12.092 -19.462 28.912 1.00 55.78 85 VAL A N 1
ATOM 669 C CA . VAL A 1 85 ? 11.360 -18.562 28.010 1.00 55.78 85 VAL A CA 1
ATOM 670 C C . VAL A 1 85 ? 11.607 -18.979 26.554 1.00 55.78 85 VAL A C 1
ATOM 672 O O . VAL A 1 85 ? 12.748 -19.011 26.085 1.00 55.78 85 VAL A O 1
ATOM 675 N N . GLN A 1 86 ? 10.534 -19.313 25.829 1.00 48.06 86 GLN A N 1
ATOM 676 C CA . GLN A 1 86 ? 10.591 -19.620 24.399 1.00 48.06 86 GLN A CA 1
ATOM 677 C C . GLN A 1 86 ? 11.024 -18.367 23.630 1.00 48.06 86 GLN A C 1
ATOM 679 O O . GLN A 1 86 ? 10.423 -17.303 23.770 1.00 48.06 86 GLN A O 1
ATOM 684 N N . ARG A 1 87 ? 12.083 -18.491 22.827 1.00 66.81 87 ARG A N 1
ATOM 685 C CA . ARG A 1 87 ? 12.715 -17.376 22.110 1.00 66.81 87 ARG A CA 1
ATOM 686 C C . ARG A 1 87 ? 12.570 -17.546 20.609 1.00 66.81 87 ARG A C 1
ATOM 688 O O . ARG A 1 87 ? 12.614 -18.663 20.094 1.00 66.81 87 ARG A O 1
ATOM 695 N N . ARG A 1 88 ? 12.450 -16.422 19.905 1.00 67.62 88 ARG A N 1
ATOM 696 C CA . ARG A 1 88 ? 12.532 -16.391 18.448 1.00 67.62 88 ARG A CA 1
ATOM 697 C C . ARG A 1 88 ? 14.004 -16.485 18.055 1.00 67.62 88 ARG A C 1
ATOM 699 O O . ARG A 1 88 ? 14.785 -15.606 18.389 1.00 67.62 88 ARG A O 1
ATOM 706 N N . VAL A 1 89 ? 14.376 -17.572 17.388 1.00 81.19 89 VAL A N 1
ATOM 707 C CA . VAL A 1 89 ? 15.757 -17.830 16.935 1.00 81.19 89 VAL A CA 1
ATOM 708 C C . VAL A 1 89 ? 15.961 -17.518 15.453 1.00 81.19 89 VAL A C 1
ATOM 710 O O . VAL A 1 89 ? 17.096 -17.463 14.991 1.00 81.19 89 VAL A O 1
ATOM 713 N N . TYR A 1 90 ? 14.860 -17.307 14.729 1.00 84.81 90 TYR A N 1
ATOM 714 C CA . TYR A 1 90 ? 14.826 -17.163 13.283 1.00 84.81 90 TYR A CA 1
ATOM 715 C C . TYR A 1 90 ? 13.807 -16.103 12.853 1.00 84.81 90 TYR A C 1
ATOM 717 O O . TYR A 1 90 ? 12.684 -16.033 13.376 1.00 84.81 90 TYR A O 1
ATOM 725 N N . TYR A 1 91 ? 14.205 -15.291 11.882 1.00 86.88 91 TYR A N 1
ATOM 726 C CA . TYR A 1 91 ? 13.351 -14.350 11.174 1.00 86.88 91 TYR A CA 1
ATOM 727 C C . TYR A 1 91 ? 13.680 -14.409 9.683 1.00 86.88 91 TYR A C 1
ATOM 729 O O . TYR A 1 91 ? 14.851 -14.395 9.316 1.00 86.88 91 TYR A O 1
ATOM 737 N N . LEU A 1 92 ? 12.646 -14.461 8.847 1.00 90.44 92 LEU A N 1
ATOM 738 C CA . LEU A 1 92 ? 12.763 -14.358 7.400 1.00 90.44 92 LEU A CA 1
ATOM 739 C C . LEU A 1 92 ? 12.179 -13.011 6.979 1.00 90.44 92 LEU A C 1
ATOM 741 O O . LEU A 1 92 ? 11.012 -12.735 7.260 1.00 90.44 92 LEU A O 1
ATOM 745 N N . HIS A 1 93 ? 13.008 -12.189 6.351 1.00 89.25 93 HIS A N 1
ATOM 746 C CA . HIS A 1 93 ? 12.609 -10.974 5.654 1.00 89.25 93 HIS A CA 1
ATOM 747 C C . HIS A 1 93 ? 12.399 -11.297 4.184 1.00 89.25 93 HIS A C 1
ATOM 749 O O . HIS A 1 93 ? 13.235 -11.979 3.595 1.00 89.25 93 HIS A O 1
ATOM 755 N N . GLU A 1 94 ? 11.335 -10.763 3.602 1.00 89.75 94 GLU A N 1
ATOM 756 C CA . GLU A 1 94 ? 11.088 -10.803 2.166 1.00 89.75 94 GLU A CA 1
ATOM 757 C C . GLU A 1 94 ? 11.047 -9.372 1.642 1.00 89.75 94 GLU A C 1
ATOM 759 O O . GLU A 1 94 ? 10.258 -8.538 2.093 1.00 89.75 94 GLU A O 1
ATOM 764 N N . GLN A 1 95 ? 11.947 -9.095 0.712 1.00 86.94 95 GLN A N 1
ATOM 765 C CA . GLN A 1 95 ? 12.071 -7.847 -0.003 1.00 86.94 95 GLN A CA 1
ATOM 766 C C . GLN A 1 95 ? 11.550 -8.066 -1.425 1.00 86.94 95 GLN A C 1
ATOM 768 O O . GLN A 1 95 ? 12.286 -8.527 -2.291 1.00 86.94 95 GLN A O 1
ATOM 773 N N . ALA A 1 96 ? 10.287 -7.725 -1.673 1.00 81.12 96 ALA A N 1
ATOM 774 C CA . ALA A 1 96 ? 9.677 -7.921 -2.990 1.00 81.12 96 ALA A CA 1
ATOM 775 C C . ALA A 1 96 ? 10.131 -6.886 -4.040 1.00 81.12 96 ALA A C 1
ATOM 777 O O . ALA A 1 96 ? 10.054 -7.144 -5.237 1.00 81.12 96 ALA A O 1
ATOM 778 N N . ILE A 1 97 ? 10.584 -5.706 -3.600 1.00 77.56 97 ILE A N 1
ATOM 779 C CA . ILE A 1 97 ? 10.969 -4.587 -4.473 1.00 77.56 97 ILE A CA 1
ATOM 780 C C . ILE A 1 97 ? 12.482 -4.420 -4.454 1.00 77.56 97 ILE A C 1
ATOM 782 O O . ILE A 1 97 ? 13.086 -4.442 -3.380 1.00 77.56 97 ILE A O 1
ATOM 786 N N . GLU A 1 98 ? 13.072 -4.201 -5.628 1.00 83.25 98 GLU A N 1
ATOM 787 C CA . GLU A 1 98 ? 14.497 -3.924 -5.746 1.00 83.25 98 GLU A CA 1
ATOM 788 C C . GLU A 1 98 ? 14.874 -2.634 -5.018 1.00 83.25 98 GLU A C 1
ATOM 790 O O . GLU A 1 98 ? 14.443 -1.543 -5.385 1.00 83.25 98 GLU A O 1
ATOM 795 N N . ASP A 1 99 ? 15.699 -2.768 -3.986 1.00 78.06 99 ASP A N 1
ATOM 796 C CA . ASP A 1 99 ? 16.243 -1.645 -3.228 1.00 78.06 99 ASP A CA 1
ATOM 797 C C . ASP A 1 99 ? 17.719 -1.910 -2.919 1.00 78.06 99 ASP A C 1
ATOM 799 O O . ASP A 1 99 ? 18.138 -3.059 -2.751 1.00 78.06 99 ASP A O 1
ATOM 803 N N . SER A 1 100 ? 18.525 -0.851 -2.895 1.00 84.94 100 SER A N 1
ATOM 804 C CA . SER A 1 100 ? 19.942 -0.926 -2.540 1.00 84.94 100 SER A CA 1
ATOM 805 C C . SER A 1 100 ? 20.150 -0.990 -1.028 1.00 84.94 100 SER A C 1
ATOM 807 O O . SER A 1 100 ? 21.231 -1.367 -0.586 1.00 84.94 100 SER A O 1
ATOM 809 N N . VAL A 1 101 ? 19.144 -0.619 -0.226 1.00 87.75 101 VAL A N 1
ATOM 810 C CA . VAL A 1 101 ? 19.221 -0.667 1.240 1.00 87.75 101 VAL A CA 1
ATOM 811 C C . VAL A 1 101 ? 17.997 -1.369 1.816 1.00 87.75 101 VAL A C 1
ATOM 813 O O . VAL A 1 101 ? 16.881 -0.872 1.723 1.00 87.75 101 VAL A O 1
ATOM 816 N N . TRP A 1 102 ? 18.189 -2.514 2.470 1.00 89.81 102 TRP A N 1
ATOM 817 C CA . TRP A 1 102 ? 17.102 -3.230 3.142 1.00 89.81 102 TRP A CA 1
ATOM 818 C C . TRP A 1 102 ? 17.124 -2.945 4.640 1.00 89.81 102 TRP A C 1
ATOM 820 O O . TRP A 1 102 ? 18.122 -3.188 5.320 1.00 89.81 102 TRP A O 1
ATOM 830 N N . ILE A 1 103 ? 15.993 -2.495 5.186 1.00 86.38 103 ILE A N 1
ATOM 831 C CA . ILE A 1 103 ? 15.816 -2.304 6.631 1.00 86.38 103 ILE A CA 1
ATOM 832 C C . ILE A 1 103 ? 15.044 -3.496 7.200 1.00 86.38 103 ILE A C 1
ATOM 834 O O . ILE A 1 103 ? 13.818 -3.571 7.111 1.00 86.38 103 ILE A O 1
ATOM 838 N N . VAL A 1 104 ? 15.758 -4.415 7.846 1.00 86.12 104 VAL A N 1
ATOM 839 C CA . VAL A 1 104 ? 15.206 -5.677 8.348 1.00 86.12 104 VAL A CA 1
ATOM 840 C C . VAL A 1 104 ? 14.937 -5.595 9.849 1.00 86.12 104 VAL A C 1
ATOM 842 O O . VAL A 1 104 ? 15.851 -5.662 10.676 1.00 86.12 104 VAL A O 1
ATOM 845 N N . ARG A 1 105 ? 13.658 -5.499 10.231 1.00 85.31 105 ARG A N 1
ATOM 846 C CA . ARG A 1 105 ? 13.212 -5.464 11.639 1.00 85.31 105 ARG A CA 1
ATOM 847 C C . ARG A 1 105 ? 12.930 -6.868 12.182 1.00 85.31 105 ARG A C 1
ATOM 849 O O . ARG A 1 105 ? 11.784 -7.262 12.389 1.00 85.31 105 ARG A O 1
ATOM 856 N N . HIS A 1 106 ? 13.994 -7.626 12.422 1.00 81.62 106 HIS A N 1
ATOM 857 C CA . HIS A 1 106 ? 13.935 -9.047 12.774 1.00 81.62 106 HIS A CA 1
ATOM 858 C C . HIS A 1 106 ? 13.400 -9.359 14.188 1.00 81.62 106 HIS A C 1
ATOM 860 O O . HIS A 1 106 ? 12.880 -10.452 14.424 1.00 81.62 106 HIS A O 1
ATOM 866 N N . GLY A 1 107 ? 13.520 -8.43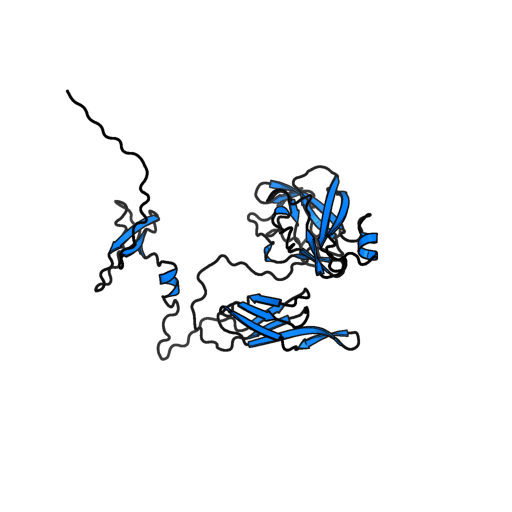6 15.151 1.00 79.88 107 GLY A N 1
ATOM 867 C CA . GLY A 1 107 ? 12.950 -8.617 16.498 1.00 79.88 107 GLY A CA 1
ATOM 868 C C . GLY A 1 107 ? 13.547 -9.778 17.310 1.00 79.88 107 GLY A C 1
ATOM 869 O O . GLY A 1 107 ? 12.843 -10.398 18.107 1.00 79.88 107 GLY A O 1
ATOM 870 N N . LEU A 1 108 ? 14.819 -10.119 17.075 1.00 78.69 108 LEU A N 1
ATOM 871 C CA . LEU A 1 108 ? 15.497 -11.253 17.730 1.00 78.69 108 LEU A CA 1
ATOM 872 C C . LEU A 1 108 ? 16.151 -10.872 19.070 1.00 78.69 108 LEU A C 1
ATOM 874 O O . LEU A 1 108 ? 16.718 -11.742 19.725 1.00 78.69 108 LEU A O 1
ATOM 878 N N . ALA A 1 109 ? 16.089 -9.594 19.469 1.00 74.88 109 ALA A N 1
ATOM 879 C CA . ALA A 1 109 ? 16.734 -9.048 20.666 1.00 74.88 109 ALA A CA 1
ATOM 880 C C . ALA A 1 109 ? 18.232 -9.407 20.782 1.00 74.88 109 ALA A C 1
ATOM 882 O O . ALA A 1 109 ? 18.778 -9.557 21.874 1.00 74.88 109 ALA A O 1
ATOM 883 N N . ASN A 1 110 ? 18.905 -9.559 19.643 1.00 76.06 110 ASN A N 1
ATOM 884 C CA . ASN A 1 110 ? 20.308 -9.936 19.538 1.00 76.06 110 ASN A CA 1
ATOM 885 C C . ASN A 1 110 ? 20.865 -9.461 18.191 1.00 76.06 110 ASN A C 1
ATOM 887 O O . ASN A 1 110 ? 20.106 -9.189 17.267 1.00 76.06 110 ASN A O 1
ATOM 891 N N . ARG A 1 111 ? 22.189 -9.411 18.053 1.00 81.69 111 ARG A N 1
ATOM 892 C CA . ARG A 1 111 ? 22.852 -9.268 16.754 1.00 81.69 111 ARG A CA 1
ATOM 893 C C . ARG A 1 111 ? 22.692 -10.589 15.995 1.00 81.69 111 ARG A C 1
ATOM 895 O O . ARG A 1 111 ? 23.176 -11.601 16.503 1.00 81.69 111 ARG A O 1
ATOM 902 N N . PRO A 1 112 ? 21.997 -10.633 14.849 1.00 87.19 112 PRO A N 1
ATOM 903 C CA . PRO A 1 112 ? 21.830 -11.876 14.114 1.00 87.19 112 PRO A CA 1
ATOM 904 C C . PRO A 1 112 ? 23.011 -12.154 13.177 1.00 87.19 112 PRO A C 1
ATOM 906 O O . PRO A 1 112 ? 23.721 -11.245 12.752 1.00 87.19 112 PRO A O 1
ATOM 909 N N . SER A 1 113 ? 23.193 -13.425 12.834 1.00 90.31 113 SER A N 1
ATOM 910 C CA . SER A 1 113 ? 23.820 -13.844 11.585 1.00 90.31 113 SER A CA 1
ATOM 911 C C . SER A 1 113 ? 22.807 -13.626 10.467 1.00 90.31 113 SER A C 1
ATOM 913 O O . SER A 1 113 ? 21.653 -14.035 10.605 1.00 90.31 113 SER A O 1
ATOM 915 N N . VAL A 1 114 ? 23.206 -12.931 9.408 1.00 92.00 114 VAL A N 1
ATOM 916 C CA . VAL A 1 114 ? 22.321 -12.569 8.301 1.00 92.00 114 VAL A CA 1
ATOM 917 C C . VAL A 1 114 ? 22.834 -13.254 7.044 1.00 92.00 114 VAL A C 1
ATOM 919 O O . VAL A 1 114 ? 23.995 -13.075 6.692 1.00 92.00 114 VAL A O 1
ATOM 922 N N . GLN A 1 115 ? 21.971 -14.027 6.393 1.00 95.44 115 GLN A N 1
ATOM 923 C CA . GLN A 1 115 ? 22.205 -14.615 5.075 1.00 95.44 115 GLN A CA 1
ATOM 924 C C . GLN A 1 115 ? 21.225 -13.988 4.095 1.00 95.44 115 GLN A C 1
ATOM 926 O O . GLN A 1 115 ? 20.036 -13.885 4.402 1.00 95.44 115 GLN A O 1
ATOM 931 N N . VAL A 1 116 ? 21.708 -13.556 2.938 1.00 95.25 116 VAL A N 1
ATOM 932 C CA . VAL A 1 116 ? 20.890 -12.868 1.941 1.00 95.25 116 VAL A CA 1
ATOM 933 C C . VAL A 1 116 ? 20.831 -13.706 0.677 1.00 95.25 116 VAL A C 1
ATOM 935 O O . VAL A 1 116 ? 21.857 -14.131 0.159 1.00 95.25 116 VAL A O 1
ATOM 938 N N . PHE A 1 117 ? 19.622 -13.901 0.168 1.00 95.06 117 PHE A N 1
ATOM 939 C CA . PHE A 1 117 ? 19.345 -14.543 -1.106 1.00 95.06 117 PHE A CA 1
ATOM 940 C C . PHE A 1 117 ? 18.667 -13.516 -1.999 1.00 95.06 117 PHE A C 1
ATOM 942 O O . PHE A 1 117 ? 17.620 -12.997 -1.631 1.00 95.06 117 PHE A O 1
ATOM 949 N N . VAL A 1 118 ? 19.244 -13.198 -3.148 1.00 94.62 118 VAL A N 1
ATOM 950 C CA . VAL A 1 118 ? 18.653 -12.249 -4.097 1.00 94.62 118 VAL A CA 1
ATOM 951 C C . VAL A 1 118 ? 18.113 -13.001 -5.300 1.00 94.62 118 VAL A C 1
ATOM 953 O O . VAL A 1 118 ? 18.673 -14.022 -5.699 1.00 94.62 118 VAL A O 1
ATOM 956 N N . GLU A 1 119 ? 17.022 -12.513 -5.876 1.00 90.62 119 GLU A N 1
ATOM 957 C CA . GLU A 1 119 ? 16.511 -13.056 -7.131 1.00 90.62 119 GLU A CA 1
ATOM 958 C C . GLU A 1 119 ? 17.397 -12.560 -8.274 1.00 90.62 119 GLU A C 1
ATOM 960 O O . GLU A 1 119 ? 17.574 -11.355 -8.468 1.00 90.62 119 GLU A O 1
ATOM 965 N N . GLN A 1 120 ? 17.990 -13.491 -9.017 1.00 87.25 120 GLN A N 1
ATOM 966 C CA . GLN A 1 120 ? 18.806 -13.187 -10.182 1.00 87.25 120 GLN A CA 1
ATOM 967 C C . GLN A 1 120 ? 18.432 -14.103 -11.343 1.00 87.25 120 GLN A C 1
ATOM 969 O O . GLN A 1 120 ? 18.135 -15.282 -11.168 1.00 87.25 120 GLN A O 1
ATOM 974 N N . LEU A 1 121 ? 18.487 -13.550 -12.552 1.00 83.25 121 LEU A N 1
ATOM 975 C CA . LEU A 1 121 ? 18.316 -14.317 -13.775 1.00 83.25 121 LEU A CA 1
ATOM 976 C C . LEU A 1 121 ? 19.617 -15.072 -14.088 1.00 83.25 121 LEU A C 1
ATOM 978 O O . LEU A 1 121 ? 20.611 -14.466 -14.497 1.00 83.25 121 LEU A O 1
ATOM 982 N N . VAL A 1 122 ? 19.610 -16.390 -13.896 1.00 79.88 122 VAL A N 1
ATOM 983 C CA . VAL A 1 122 ? 20.711 -17.293 -14.254 1.00 79.88 122 VAL A CA 1
ATOM 984 C C . VAL A 1 122 ? 20.219 -18.179 -15.394 1.00 79.88 122 VAL A C 1
ATOM 986 O O . VAL A 1 122 ? 19.193 -18.839 -15.283 1.00 79.88 122 VAL A O 1
ATOM 989 N N . ASP A 1 123 ? 20.895 -18.127 -16.542 1.00 78.75 123 ASP A N 1
ATOM 990 C CA . ASP A 1 123 ? 20.541 -18.905 -17.741 1.00 78.75 123 ASP A CA 1
ATOM 991 C C . ASP A 1 123 ? 19.077 -18.755 -18.221 1.00 78.75 123 ASP A C 1
ATOM 993 O O . ASP A 1 123 ? 18.516 -19.649 -18.855 1.00 78.75 123 ASP A O 1
ATOM 997 N N . GLY A 1 124 ? 18.455 -17.598 -17.969 1.00 77.69 124 GLY A N 1
ATOM 998 C CA . GLY A 1 124 ? 17.075 -17.320 -18.386 1.00 77.69 124 GLY A CA 1
ATOM 999 C C . GLY A 1 124 ? 16.001 -17.710 -17.366 1.00 77.69 124 GLY A C 1
ATOM 1000 O O . GLY A 1 124 ? 14.820 -17.540 -17.661 1.00 77.69 124 GLY A O 1
ATOM 1001 N N . VAL A 1 125 ? 16.391 -18.217 -16.193 1.00 82.62 125 VAL A N 1
ATOM 1002 C CA . VAL A 1 125 ? 15.490 -18.614 -15.103 1.00 82.62 125 VAL A CA 1
ATOM 1003 C C . VAL A 1 125 ? 15.750 -17.726 -13.888 1.00 82.62 125 VAL A C 1
ATOM 1005 O O . VAL A 1 125 ? 16.901 -17.444 -13.558 1.00 82.62 125 VAL A O 1
ATOM 1008 N N . GLU A 1 126 ? 14.687 -17.250 -13.239 1.00 81.44 126 GLU A N 1
ATOM 1009 C CA . GLU A 1 126 ? 14.800 -16.551 -11.958 1.00 81.44 126 GLU A CA 1
ATOM 1010 C C . GLU A 1 126 ? 15.133 -17.562 -10.857 1.00 81.44 126 GLU A C 1
ATOM 1012 O O . GLU A 1 126 ? 14.341 -18.458 -10.557 1.00 81.44 126 GLU A O 1
ATOM 1017 N N . GLU A 1 127 ? 16.315 -17.424 -10.261 1.00 89.38 127 GLU A N 1
ATOM 1018 C CA . GLU A 1 127 ? 16.762 -18.247 -9.143 1.00 89.38 127 GLU A CA 1
ATOM 1019 C C . GLU A 1 127 ? 17.154 -17.368 -7.950 1.00 89.38 127 GLU A C 1
ATOM 1021 O O . GLU A 1 127 ? 17.665 -16.256 -8.105 1.00 89.38 127 GLU A O 1
ATOM 1026 N N . LEU A 1 128 ? 16.919 -17.879 -6.738 1.00 90.06 128 LEU A N 1
ATOM 1027 C CA . LEU A 1 128 ? 17.398 -17.265 -5.502 1.00 90.06 128 LEU A CA 1
ATOM 1028 C C . LEU A 1 128 ? 18.856 -17.664 -5.280 1.00 90.06 128 LEU A C 1
ATOM 1030 O O . LEU A 1 128 ? 19.153 -18.818 -4.965 1.00 90.06 128 LEU A O 1
ATOM 1034 N N . VAL A 1 129 ? 19.757 -16.696 -5.418 1.00 92.38 129 VAL A N 1
ATOM 1035 C CA . VAL A 1 129 ? 21.201 -16.889 -5.269 1.00 92.38 129 VAL A CA 1
ATOM 1036 C C . VAL A 1 129 ? 21.667 -16.221 -3.982 1.00 92.38 129 VAL A C 1
ATOM 1038 O O . VAL A 1 129 ? 21.319 -15.074 -3.709 1.00 92.38 129 VAL A O 1
ATOM 1041 N N . GLU A 1 130 ? 22.456 -16.936 -3.179 1.00 93.94 130 GLU A N 1
ATOM 1042 C CA . GLU A 1 130 ? 23.094 -16.353 -1.996 1.00 93.94 130 GLU A CA 1
ATOM 1043 C C . GLU A 1 130 ? 24.128 -15.309 -2.432 1.00 93.94 130 GLU A C 1
ATOM 1045 O O . GLU A 1 130 ? 25.006 -15.596 -3.249 1.00 93.94 130 GLU A O 1
ATOM 1050 N N . VAL A 1 131 ? 24.006 -14.092 -1.906 1.00 93.25 131 VAL A N 1
ATOM 1051 C CA . VAL A 1 131 ? 24.891 -12.972 -2.238 1.00 93.25 131 VAL A CA 1
ATOM 1052 C C . VAL A 1 131 ? 25.399 -12.330 -0.961 1.00 93.25 131 VAL A C 1
ATOM 1054 O O . VAL A 1 131 ? 24.637 -12.082 -0.027 1.00 93.25 131 VAL A O 1
ATOM 1057 N N . ASP A 1 132 ? 26.691 -12.016 -0.954 1.00 93.75 132 ASP A N 1
ATOM 1058 C CA . ASP A 1 132 ? 27.299 -11.217 0.099 1.00 93.75 132 ASP A CA 1
ATOM 1059 C C . ASP A 1 132 ? 26.921 -9.739 -0.104 1.00 93.75 132 ASP A C 1
ATOM 1061 O O . ASP A 1 132 ? 27.293 -9.148 -1.124 1.00 93.75 132 ASP A O 1
ATOM 1065 N N . PRO A 1 133 ? 26.178 -9.117 0.828 1.00 93.94 133 PRO A N 1
ATOM 1066 C CA . PRO A 1 133 ? 25.890 -7.691 0.753 1.00 93.94 133 PRO A CA 1
ATOM 1067 C C . PRO A 1 133 ? 27.171 -6.866 0.920 1.00 93.94 133 PRO A C 1
ATOM 1069 O O . PRO A 1 133 ? 28.155 -7.314 1.512 1.00 93.94 133 PRO A O 1
ATOM 1072 N N . GLN A 1 134 ? 27.138 -5.623 0.442 1.00 91.94 134 GLN A N 1
ATOM 1073 C CA . GLN A 1 134 ? 28.248 -4.682 0.586 1.00 91.94 134 GLN A CA 1
ATOM 1074 C C . GLN A 1 134 ? 28.527 -4.384 2.062 1.00 91.94 134 GLN A C 1
ATOM 1076 O O . GLN A 1 134 ? 29.682 -4.358 2.491 1.00 91.94 134 GLN A O 1
ATOM 1081 N N . GLU A 1 135 ? 27.471 -4.162 2.846 1.00 91.81 135 GLU A N 1
ATOM 1082 C CA . GLU A 1 135 ? 27.591 -3.938 4.281 1.00 91.81 135 GLU A CA 1
ATOM 1083 C C . GLU A 1 135 ? 26.350 -4.433 5.029 1.00 91.81 135 GLU A C 1
ATOM 1085 O O . GLU A 1 135 ? 25.226 -4.318 4.548 1.00 91.81 135 GLU A O 1
ATOM 1090 N N . ILE A 1 136 ? 26.548 -4.959 6.241 1.00 90.56 136 ILE A N 1
ATOM 1091 C CA . ILE A 1 136 ? 25.461 -5.250 7.181 1.00 90.56 136 ILE A CA 1
ATOM 1092 C C . ILE A 1 136 ? 25.704 -4.435 8.444 1.00 90.56 136 ILE A C 1
ATOM 1094 O O . ILE A 1 136 ? 26.612 -4.726 9.229 1.00 90.56 136 ILE A O 1
ATOM 1098 N N . ARG A 1 137 ? 24.877 -3.413 8.661 1.00 80.75 137 ARG A N 1
ATOM 1099 C CA . ARG A 1 137 ? 24.948 -2.536 9.829 1.00 80.75 137 ARG A CA 1
ATOM 1100 C C . ARG A 1 137 ? 23.883 -2.918 10.841 1.00 80.75 137 ARG A C 1
ATOM 1102 O O . ARG A 1 137 ? 22.688 -2.930 10.563 1.00 80.75 137 ARG A O 1
ATOM 1109 N N . VAL A 1 138 ? 24.303 -3.187 12.073 1.00 80.44 138 VAL A N 1
ATOM 1110 C CA . VAL A 1 138 ? 23.361 -3.383 13.181 1.00 80.44 138 VAL A CA 1
ATOM 1111 C C . VAL A 1 138 ? 22.910 -2.014 13.683 1.00 80.44 138 VAL A C 1
ATOM 1113 O O . VAL A 1 138 ? 23.650 -1.348 14.406 1.00 80.44 138 VAL A O 1
ATOM 1116 N N . VAL A 1 139 ? 21.689 -1.611 13.326 1.00 70.88 139 VAL A N 1
ATOM 1117 C CA . VAL A 1 139 ? 21.078 -0.356 13.795 1.00 70.88 139 VAL A CA 1
ATOM 1118 C C . VAL A 1 139 ? 20.733 -0.466 15.282 1.00 70.88 139 VAL A C 1
ATOM 1120 O O . VAL A 1 139 ? 21.049 0.417 16.077 1.00 70.88 139 VAL A O 1
ATOM 1123 N N . ASN A 1 140 ? 20.097 -1.573 15.675 1.00 73.44 140 ASN A N 1
ATOM 1124 C CA . ASN A 1 140 ? 19.805 -1.925 17.064 1.00 73.44 140 ASN A CA 1
ATOM 1125 C C . ASN A 1 140 ? 19.630 -3.451 17.203 1.00 73.44 140 ASN A C 1
ATOM 1127 O O . ASN A 1 140 ? 19.748 -4.191 16.234 1.00 73.44 140 ASN A O 1
ATOM 1131 N N . LEU A 1 141 ? 19.337 -3.953 18.406 1.00 74.31 141 LEU A N 1
ATOM 1132 C CA . LEU A 1 141 ? 19.206 -5.400 18.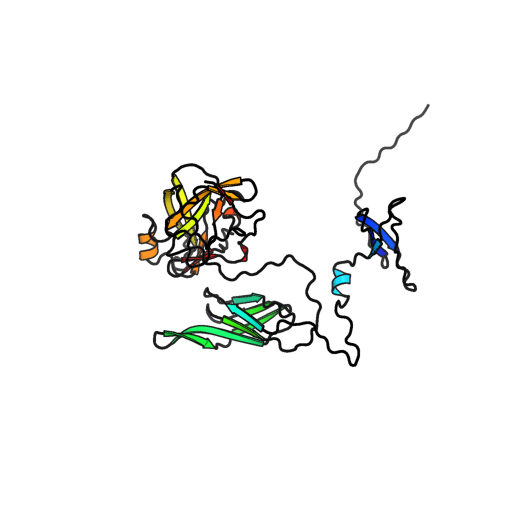663 1.00 74.31 141 LEU A CA 1
ATOM 1133 C C . LEU A 1 141 ? 18.006 -6.078 17.978 1.00 74.31 141 LEU A C 1
ATOM 1135 O O . LEU A 1 141 ? 17.863 -7.296 18.057 1.00 74.31 141 LEU A O 1
ATOM 1139 N N . ASN A 1 142 ? 17.124 -5.311 17.345 1.00 78.00 142 ASN A N 1
ATOM 1140 C CA . ASN A 1 142 ? 15.948 -5.808 16.639 1.00 78.00 142 ASN A CA 1
ATOM 1141 C C . ASN A 1 142 ? 15.937 -5.422 15.160 1.00 78.00 142 ASN A C 1
ATOM 1143 O O . ASN A 1 142 ? 14.980 -5.775 14.471 1.00 78.00 142 ASN A O 1
ATOM 1147 N N . THR A 1 143 ? 16.940 -4.674 14.696 1.00 79.25 143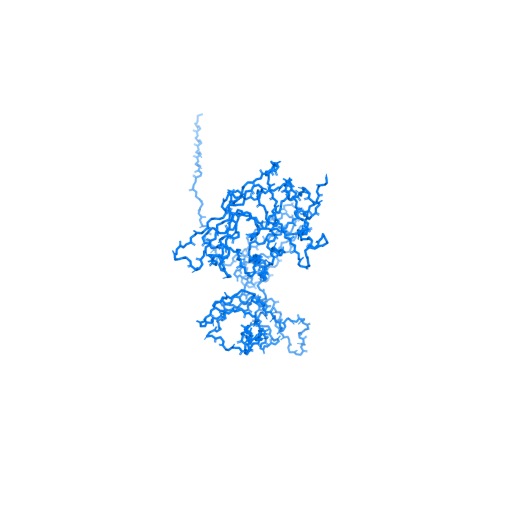 THR A N 1
ATOM 1148 C CA . THR A 1 143 ? 16.970 -4.083 13.361 1.00 79.25 143 THR A CA 1
ATOM 1149 C C . THR A 1 143 ? 18.377 -4.125 12.792 1.00 79.25 143 THR A C 1
ATOM 1151 O O . THR A 1 143 ? 19.316 -3.602 13.399 1.00 79.25 143 THR A O 1
ATOM 1154 N N . VAL A 1 144 ? 18.494 -4.674 11.588 1.00 87.06 144 VAL A N 1
ATOM 1155 C CA . VAL A 1 144 ? 19.703 -4.599 10.769 1.00 87.06 144 VAL A CA 1
ATOM 1156 C C . VAL A 1 144 ? 19.396 -3.861 9.474 1.00 87.06 144 VAL A C 1
ATOM 1158 O O . VAL A 1 144 ? 18.285 -3.928 8.957 1.00 87.06 144 VAL A O 1
ATOM 1161 N N . GLU A 1 145 ? 20.384 -3.137 8.985 1.00 88.25 145 GLU A N 1
ATOM 1162 C CA . GLU A 1 145 ? 20.404 -2.487 7.684 1.00 88.25 145 GLU A CA 1
ATOM 1163 C C . GLU A 1 145 ? 21.375 -3.271 6.799 1.00 88.25 145 GLU A C 1
ATOM 1165 O O . GLU A 1 145 ? 22.476 -3.607 7.241 1.00 88.25 145 GLU A O 1
ATOM 1170 N N . ILE A 1 146 ? 20.945 -3.614 5.589 1.00 92.62 146 ILE A N 1
ATOM 1171 C CA . ILE A 1 146 ? 21.723 -4.384 4.616 1.00 92.62 146 ILE A CA 1
ATOM 1172 C C . ILE A 1 146 ? 21.895 -3.510 3.377 1.00 92.62 146 ILE A C 1
ATOM 1174 O O . ILE A 1 146 ? 20.904 -3.134 2.759 1.00 92.62 146 ILE A O 1
ATOM 1178 N N . GLU A 1 147 ? 23.131 -3.173 3.034 1.00 91.44 147 GLU A N 1
ATOM 1179 C CA . GLU A 1 147 ? 23.487 -2.322 1.896 1.00 91.44 147 GLU A CA 1
ATOM 1180 C C . GLU A 1 147 ? 24.035 -3.183 0.749 1.00 91.44 147 GLU A C 1
ATOM 1182 O O . GLU A 1 147 ? 24.845 -4.086 0.973 1.00 91.44 147 GLU A O 1
ATOM 1187 N N . PHE A 1 148 ? 23.609 -2.892 -0.479 1.00 93.62 148 PHE A N 1
ATOM 1188 C CA . PHE A 1 148 ? 24.030 -3.556 -1.712 1.00 93.62 148 PHE A CA 1
ATOM 1189 C C . PHE A 1 148 ? 24.663 -2.562 -2.688 1.00 93.62 148 PHE A C 1
ATOM 1191 O O . PHE A 1 148 ? 24.381 -1.366 -2.659 1.00 93.62 148 PHE A O 1
ATOM 1198 N N . ASP A 1 149 ? 25.480 -3.091 -3.596 1.00 91.44 149 ASP A N 1
ATOM 1199 C CA . ASP A 1 149 ? 26.134 -2.341 -4.672 1.00 91.44 149 ASP A CA 1
ATOM 1200 C C . ASP A 1 149 ? 25.157 -1.844 -5.752 1.00 91.44 149 ASP A C 1
ATOM 1202 O O . ASP A 1 149 ? 25.393 -0.831 -6.411 1.00 91.44 149 ASP A O 1
ATOM 1206 N N . GLN A 1 150 ? 24.046 -2.556 -5.918 1.00 88.50 150 GLN A N 1
ATOM 1207 C CA . GLN A 1 150 ? 22.939 -2.222 -6.805 1.00 88.50 150 GLN A CA 1
ATOM 1208 C C . GLN A 1 150 ? 21.607 -2.624 -6.156 1.00 88.50 150 GLN A C 1
ATOM 1210 O O . GLN A 1 150 ? 21.615 -3.456 -5.248 1.00 88.50 150 GLN A O 1
ATOM 1215 N N . PRO A 1 151 ? 20.462 -2.077 -6.600 1.00 86.25 151 PRO A N 1
ATOM 1216 C CA . PRO A 1 151 ? 19.157 -2.495 -6.103 1.00 86.25 151 PRO A CA 1
ATOM 1217 C C . PRO A 1 151 ? 18.935 -4.005 -6.257 1.00 86.25 151 PRO A C 1
ATOM 1219 O O . PRO A 1 151 ? 19.218 -4.575 -7.311 1.00 86.25 151 PRO A O 1
ATOM 1222 N N . ARG A 1 152 ? 18.466 -4.663 -5.191 1.00 89.44 152 ARG A N 1
ATOM 1223 C CA . ARG A 1 152 ? 18.182 -6.107 -5.154 1.00 89.44 152 ARG A CA 1
ATOM 1224 C C . ARG A 1 152 ? 16.817 -6.365 -4.531 1.00 89.44 152 ARG A C 1
ATOM 1226 O O . ARG A 1 152 ? 16.432 -5.668 -3.592 1.00 89.44 152 ARG A O 1
ATOM 1233 N N . LYS A 1 153 ? 16.130 -7.407 -5.001 1.00 88.94 153 LYS A N 1
ATOM 1234 C CA . LYS A 1 153 ? 14.965 -8.033 -4.354 1.00 88.94 153 LYS A CA 1
ATOM 1235 C C . LYS A 1 153 ? 15.313 -9.465 -3.936 1.00 88.94 153 LYS A C 1
ATOM 1237 O O . LYS A 1 153 ? 16.236 -10.058 -4.499 1.00 88.94 153 LYS A O 1
ATOM 1242 N N . GLY A 1 154 ? 14.619 -10.011 -2.944 1.00 92.94 154 GLY A N 1
ATOM 1243 C CA . GLY A 1 154 ? 14.825 -11.378 -2.465 1.00 92.94 154 GLY A CA 1
ATOM 1244 C C . GLY A 1 154 ? 14.553 -11.550 -0.972 1.00 92.94 154 GLY A C 1
ATOM 1245 O O . GLY A 1 154 ? 13.663 -10.925 -0.408 1.00 92.94 154 GLY A O 1
ATOM 1246 N N . LEU A 1 155 ? 15.310 -12.420 -0.313 1.00 93.31 155 LEU A N 1
ATOM 1247 C CA . LEU A 1 155 ? 15.103 -12.842 1.068 1.00 93.31 155 LEU A CA 1
ATOM 1248 C C . LEU A 1 155 ? 16.321 -12.527 1.941 1.00 93.31 155 LEU A C 1
ATOM 1250 O O . LEU A 1 155 ? 17.456 -12.768 1.541 1.00 93.31 155 LEU A O 1
ATOM 1254 N N . ALA A 1 156 ? 16.099 -12.081 3.178 1.00 93.81 156 ALA A N 1
ATOM 1255 C CA . ALA A 1 156 ? 17.146 -12.050 4.201 1.00 93.81 156 ALA A CA 1
ATOM 1256 C C . ALA A 1 156 ? 16.761 -12.940 5.387 1.00 93.81 156 ALA A C 1
ATOM 1258 O O . ALA A 1 156 ? 15.754 -12.730 6.063 1.00 93.81 156 ALA A O 1
ATOM 1259 N N . GLN A 1 157 ? 17.580 -13.951 5.653 1.00 94.44 157 GLN A N 1
ATOM 1260 C CA . GLN A 1 157 ? 17.446 -14.851 6.788 1.00 94.44 157 GLN A CA 1
ATOM 1261 C C . GLN A 1 157 ? 18.280 -14.330 7.951 1.00 94.44 157 GLN A C 1
ATOM 1263 O O . GLN A 1 157 ? 19.496 -14.206 7.849 1.00 94.44 157 GLN A O 1
ATOM 1268 N N . CYS A 1 158 ? 17.638 -14.047 9.079 1.00 90.50 158 CYS A N 1
ATOM 1269 C CA . CYS A 1 158 ? 18.304 -13.635 10.307 1.00 90.50 158 CYS A CA 1
ATOM 1270 C C . CYS A 1 158 ? 18.245 -14.766 11.341 1.00 90.50 158 CYS A C 1
ATOM 1272 O O . CYS A 1 158 ? 17.160 -15.160 11.780 1.00 90.50 158 CYS A O 1
ATOM 1274 N N . LEU A 1 159 ? 19.410 -15.249 11.771 1.00 88.81 159 LEU A N 1
ATOM 1275 C CA . LEU A 1 159 ? 19.576 -16.276 12.799 1.00 88.81 159 LEU A CA 1
ATOM 1276 C C . LEU A 1 159 ? 20.242 -15.688 14.045 1.00 88.81 159 LEU A C 1
ATOM 1278 O O . LEU A 1 159 ? 21.254 -15.003 13.953 1.00 88.81 159 LEU A O 1
ATOM 1282 N N . ALA A 1 160 ? 19.714 -15.960 15.236 1.00 83.38 160 ALA A N 1
ATOM 1283 C CA . ALA A 1 160 ? 20.331 -15.478 16.474 1.00 83.38 160 ALA A CA 1
ATOM 1284 C C . ALA A 1 160 ? 21.639 -16.239 16.800 1.00 83.38 160 ALA A C 1
ATOM 1286 O O . ALA A 1 160 ? 21.645 -17.468 16.813 1.00 83.38 160 ALA A O 1
ATOM 1287 N N . TYR A 1 161 ? 22.728 -15.524 17.133 1.00 71.69 161 TYR A N 1
ATOM 1288 C CA . TYR A 1 161 ? 24.016 -16.138 17.524 1.00 71.69 161 TYR A CA 1
ATOM 1289 C C . TYR A 1 161 ? 23.995 -16.804 18.909 1.00 71.69 161 TYR A C 1
ATOM 1291 O O . TYR A 1 161 ? 24.756 -17.736 19.161 1.00 71.69 161 TYR A O 1
ATOM 1299 N N . SER A 1 162 ? 23.147 -16.326 19.822 1.00 65.50 162 SER A N 1
ATOM 1300 C CA . SER A 1 162 ? 23.000 -16.887 21.167 1.00 65.50 162 SER A CA 1
ATOM 1301 C C . SER A 1 162 ? 21.533 -17.007 21.556 1.00 65.50 162 SER A C 1
ATOM 1303 O O . SER A 1 162 ? 20.720 -16.135 21.251 1.00 65.50 162 SER A O 1
ATOM 1305 N N . SER A 1 163 ? 21.213 -18.068 22.300 1.00 57.16 163 SER A N 1
ATOM 1306 C CA . SER A 1 163 ? 19.945 -18.205 23.023 1.00 57.16 163 SER A CA 1
ATOM 1307 C C . SER A 1 163 ? 19.906 -17.369 24.309 1.00 57.16 163 SER A C 1
ATOM 1309 O O . SER A 1 163 ? 18.855 -17.251 24.935 1.00 57.16 163 SER A O 1
ATOM 1311 N N . GLU A 1 164 ? 21.042 -16.812 24.733 1.00 55.22 164 GLU A N 1
ATOM 1312 C CA . GLU A 1 164 ? 21.131 -15.922 25.890 1.00 55.22 164 GLU A CA 1
ATOM 1313 C C . GLU A 1 164 ? 20.676 -14.513 25.515 1.00 55.22 164 GLU A C 1
ATOM 1315 O O . GLU A 1 164 ? 21.079 -13.968 24.486 1.00 55.22 164 GLU A O 1
ATOM 1320 N N . ASN A 1 165 ? 19.811 -13.943 26.355 1.00 50.03 165 ASN A N 1
ATOM 1321 C CA . ASN A 1 165 ? 19.258 -12.614 26.157 1.00 50.03 165 ASN A CA 1
ATOM 1322 C C . ASN A 1 165 ? 20.166 -11.606 26.868 1.00 50.03 165 ASN A C 1
ATOM 1324 O O . ASN A 1 165 ? 20.355 -11.710 28.078 1.00 50.03 165 ASN A O 1
ATOM 1328 N N . THR A 1 166 ? 20.749 -10.660 26.135 1.00 51.19 166 THR A N 1
ATOM 1329 C CA . THR A 1 166 ? 21.662 -9.671 26.732 1.00 51.19 166 THR A CA 1
ATOM 1330 C C . THR A 1 166 ? 20.950 -8.389 27.159 1.00 51.19 166 THR A C 1
ATOM 1332 O O . THR A 1 166 ? 21.535 -7.618 27.917 1.00 51.19 166 THR A O 1
ATOM 1335 N N . VAL A 1 167 ? 19.700 -8.154 26.727 1.00 48.19 167 VAL A N 1
ATOM 1336 C CA . VAL A 1 167 ? 18.963 -6.909 27.008 1.00 48.19 167 VAL A CA 1
ATOM 1337 C C . VAL A 1 167 ? 17.451 -7.156 27.118 1.00 48.19 167 VAL A C 1
ATOM 1339 O O . VAL A 1 167 ? 16.896 -8.084 26.533 1.00 48.19 167 VAL A O 1
ATOM 1342 N N . ASN A 1 168 ? 16.765 -6.311 27.890 1.00 41.19 168 ASN A N 1
ATOM 1343 C CA . ASN A 1 168 ? 15.307 -6.291 27.963 1.00 41.19 168 ASN A CA 1
ATOM 1344 C C . ASN A 1 168 ? 14.682 -6.058 26.578 1.00 41.19 168 ASN A C 1
ATOM 1346 O O . ASN A 1 168 ? 15.172 -5.201 25.841 1.00 41.19 168 ASN A O 1
ATOM 1350 N N . PRO A 1 169 ? 13.565 -6.727 26.235 1.00 46.66 169 PRO A N 1
ATOM 1351 C CA . PRO A 1 169 ? 12.745 -6.269 25.122 1.00 46.66 169 PRO A CA 1
ATOM 1352 C C . PRO A 1 169 ? 12.317 -4.823 25.398 1.00 46.66 169 PRO A C 1
ATOM 1354 O O . PRO A 1 169 ? 11.919 -4.500 26.521 1.00 46.66 169 PRO A O 1
ATOM 1357 N N . GLU A 1 170 ? 12.424 -3.951 24.395 1.00 43.75 170 GLU A N 1
ATOM 1358 C CA . GLU A 1 170 ? 11.960 -2.570 24.517 1.00 43.75 170 GLU A CA 1
ATOM 1359 C C . GLU A 1 170 ? 10.502 -2.565 24.992 1.00 43.75 170 GLU A C 1
ATOM 1361 O O . GLU A 1 170 ? 9.610 -3.124 24.348 1.00 43.75 170 GLU A O 1
ATOM 1366 N N . VAL A 1 171 ? 10.255 -1.942 26.147 1.00 42.12 171 VAL A N 1
ATOM 1367 C CA . VAL A 1 171 ? 8.902 -1.725 26.654 1.00 42.12 171 VAL A CA 1
ATOM 1368 C C . VAL A 1 171 ? 8.269 -0.627 25.805 1.00 42.12 171 VAL A C 1
ATOM 1370 O O . VAL A 1 171 ? 8.372 0.554 26.115 1.00 42.12 171 VAL A O 1
ATOM 1373 N N . GLY A 1 172 ? 7.635 -1.051 24.713 1.00 43.09 172 GLY A N 1
ATOM 1374 C CA . GLY A 1 172 ? 6.601 -0.326 23.982 1.00 43.09 172 GLY A CA 1
ATOM 1375 C C . GLY A 1 172 ? 6.947 1.101 23.559 1.00 43.09 172 GLY A C 1
ATOM 1376 O O . GLY A 1 172 ? 6.422 2.057 24.124 1.00 43.09 172 GLY A O 1
ATOM 1377 N N . SER A 1 173 ? 7.685 1.239 22.461 1.00 32.03 173 SER A N 1
ATOM 1378 C CA . SER A 1 173 ? 7.236 2.192 21.437 1.00 32.03 173 SER A CA 1
ATOM 1379 C C . SER A 1 173 ? 6.122 1.505 20.640 1.00 32.03 173 SER A C 1
ATOM 1381 O O . SER A 1 173 ? 6.184 0.279 20.507 1.00 32.03 173 SER A O 1
ATOM 1383 N N . PRO A 1 174 ? 5.073 2.216 20.174 1.00 34.88 174 PRO A N 1
ATOM 1384 C CA . PRO A 1 174 ? 3.997 1.590 19.412 1.00 34.88 174 PRO A CA 1
ATOM 1385 C C . PRO A 1 174 ? 4.617 0.734 18.318 1.00 34.88 174 PRO A C 1
ATOM 1387 O O . PRO A 1 174 ? 5.489 1.193 17.582 1.00 34.88 174 PRO A O 1
ATOM 1390 N N . THR A 1 175 ? 4.207 -0.528 18.285 1.00 31.73 175 THR A N 1
ATOM 1391 C CA . THR A 1 175 ? 4.622 -1.516 17.306 1.00 31.73 175 THR A CA 1
ATOM 1392 C C . THR A 1 175 ? 4.304 -0.957 15.924 1.00 31.73 175 THR A C 1
ATOM 1394 O O . THR A 1 175 ? 3.192 -1.104 15.426 1.00 31.73 175 THR A O 1
ATOM 1397 N N . VAL A 1 176 ? 5.265 -0.283 15.292 1.00 34.06 176 VAL A N 1
ATOM 1398 C CA . VAL A 1 176 ? 5.251 -0.120 13.844 1.00 34.06 176 VAL A CA 1
ATOM 1399 C C . VAL A 1 176 ? 5.612 -1.498 13.331 1.00 34.06 176 VAL A C 1
ATOM 1401 O O . VAL A 1 176 ? 6.788 -1.849 13.212 1.00 34.06 176 VAL A O 1
ATOM 1404 N N . VAL A 1 177 ? 4.577 -2.314 13.138 1.00 33.22 177 VAL A N 1
ATOM 1405 C CA . VAL A 1 177 ? 4.659 -3.502 12.305 1.00 33.22 177 VAL A CA 1
ATOM 1406 C C . VAL A 1 177 ? 5.202 -2.996 10.975 1.00 33.22 177 VAL A C 1
ATOM 1408 O O . VAL A 1 177 ? 4.498 -2.302 10.249 1.00 33.22 177 VAL A O 1
ATOM 1411 N N . VAL A 1 178 ? 6.471 -3.270 10.674 1.00 39.47 178 VAL A N 1
ATOM 1412 C CA . VAL A 1 178 ? 6.927 -3.200 9.285 1.00 39.47 178 VAL A CA 1
ATOM 1413 C C . VAL A 1 178 ? 6.272 -4.393 8.632 1.00 39.47 178 VAL A C 1
ATOM 1415 O O . VAL A 1 178 ? 6.761 -5.516 8.717 1.00 39.47 178 VAL A O 1
ATOM 1418 N N . GLN A 1 179 ? 5.059 -4.160 8.139 1.00 48.25 179 GLN A N 1
ATOM 1419 C CA . GLN A 1 179 ? 4.437 -5.075 7.207 1.00 48.25 179 GLN A CA 1
ATOM 1420 C C . GLN A 1 179 ? 5.297 -5.009 5.949 1.00 48.25 179 GLN A C 1
ATOM 1422 O O . GLN A 1 179 ? 5.664 -3.913 5.512 1.00 48.25 179 GLN A O 1
ATOM 1427 N N . GLY A 1 180 ? 5.647 -6.180 5.418 1.00 64.06 180 GLY A N 1
ATOM 1428 C CA . GLY A 1 180 ? 6.184 -6.285 4.069 1.00 64.06 180 GLY A CA 1
ATOM 1429 C C . GLY A 1 180 ? 5.283 -5.554 3.073 1.00 64.06 180 GLY A C 1
ATOM 1430 O O . GLY A 1 180 ? 4.168 -5.133 3.398 1.00 64.06 180 GLY A O 1
ATOM 1431 N N . THR A 1 181 ? 5.785 -5.374 1.862 1.00 75.00 181 THR A N 1
ATOM 1432 C CA . THR A 1 181 ? 5.018 -4.788 0.763 1.00 75.00 181 THR A CA 1
ATOM 1433 C C . THR A 1 181 ? 3.667 -5.483 0.624 1.00 75.00 181 THR A C 1
ATOM 1435 O O . THR A 1 181 ? 3.592 -6.708 0.541 1.00 75.00 181 THR A O 1
ATOM 1438 N N . LEU A 1 182 ? 2.594 -4.700 0.627 1.00 88.19 182 LEU A N 1
ATOM 1439 C CA . LEU A 1 182 ? 1.234 -5.186 0.472 1.00 88.19 182 LEU A CA 1
ATOM 1440 C C . LEU A 1 182 ? 0.801 -4.988 -0.977 1.00 88.19 182 LEU A C 1
ATOM 1442 O O . LEU A 1 182 ? 0.732 -3.851 -1.438 1.00 88.19 182 LEU A O 1
ATOM 1446 N N . LEU A 1 183 ? 0.480 -6.079 -1.668 1.00 88.38 183 LEU A N 1
ATOM 1447 C CA . LEU A 1 183 ? -0.141 -6.024 -2.987 1.00 88.38 183 LEU A CA 1
ATOM 1448 C C . LEU A 1 183 ? -1.524 -5.358 -2.878 1.00 88.38 183 LEU A C 1
ATOM 1450 O O . LEU A 1 183 ? -2.365 -5.783 -2.083 1.00 88.38 183 LEU A O 1
ATOM 1454 N N . LEU A 1 184 ? -1.735 -4.293 -3.648 1.00 91.38 184 LEU A N 1
ATOM 1455 C CA . LEU A 1 184 ? -2.961 -3.491 -3.652 1.00 91.38 184 LEU A CA 1
ATOM 1456 C C . LEU A 1 184 ? -3.922 -3.867 -4.776 1.00 91.38 184 LEU A C 1
ATOM 1458 O O . LEU A 1 184 ? -5.109 -3.549 -4.682 1.00 91.38 184 LEU A O 1
ATOM 1462 N N . THR A 1 185 ? -3.406 -4.470 -5.844 1.00 90.38 185 THR A N 1
ATOM 1463 C CA . THR A 1 185 ? -4.137 -4.683 -7.092 1.00 90.38 185 THR A CA 1
ATOM 1464 C C . THR A 1 185 ? -4.226 -6.147 -7.474 1.00 90.38 185 THR A C 1
ATOM 1466 O O . THR A 1 185 ? -3.440 -6.975 -7.022 1.00 90.38 185 THR A O 1
ATOM 1469 N N . ASN A 1 186 ? -5.199 -6.436 -8.332 1.00 88.56 186 ASN A N 1
ATOM 1470 C CA . ASN A 1 186 ? -5.355 -7.708 -9.020 1.00 88.56 186 ASN A CA 1
ATOM 1471 C C . ASN A 1 186 ? -5.437 -7.430 -10.521 1.00 88.56 186 ASN A C 1
ATOM 1473 O O . ASN A 1 186 ? -6.411 -6.813 -10.961 1.00 88.56 186 ASN A O 1
ATOM 1477 N N . ASP A 1 187 ? -4.418 -7.813 -11.289 1.00 87.94 187 ASP A N 1
ATOM 1478 C CA . ASP A 1 187 ? -4.274 -7.436 -12.703 1.00 87.94 187 ASP A CA 1
ATOM 1479 C C . ASP A 1 187 ? -4.367 -5.908 -12.907 1.00 87.94 187 ASP A C 1
ATOM 1481 O O . ASP A 1 187 ? -5.069 -5.424 -13.800 1.00 87.94 187 ASP A O 1
ATOM 1485 N N . GLY A 1 188 ? -3.741 -5.129 -12.018 1.00 91.19 188 GLY A N 1
ATOM 1486 C CA . GLY A 1 188 ? -3.781 -3.662 -12.051 1.00 91.19 188 GLY A CA 1
ATOM 1487 C C . GLY A 1 188 ? -5.084 -3.012 -11.568 1.00 91.19 188 GLY A C 1
ATOM 1488 O O . GLY A 1 188 ? -5.176 -1.784 -11.558 1.00 91.19 188 GLY A O 1
ATOM 1489 N N . GLU A 1 189 ? -6.090 -3.780 -11.135 1.00 95.62 189 GLU A N 1
ATOM 1490 C CA . GLU A 1 189 ? -7.336 -3.236 -10.578 1.00 95.62 189 GLU A CA 1
ATOM 1491 C C . GLU A 1 189 ? -7.130 -2.742 -9.140 1.00 95.62 189 GLU A C 1
ATOM 1493 O O . GLU A 1 189 ? -6.900 -3.547 -8.237 1.00 95.62 189 GLU A O 1
ATOM 1498 N N . ILE A 1 190 ? -7.257 -1.435 -8.899 1.00 95.81 190 ILE A N 1
ATOM 1499 C CA . ILE A 1 190 ? -7.193 -0.849 -7.554 1.00 95.81 190 ILE A CA 1
ATOM 1500 C C . ILE A 1 190 ? -8.595 -0.511 -7.052 1.00 95.81 190 ILE A C 1
ATOM 1502 O O . ILE A 1 190 ? -9.457 -0.069 -7.808 1.00 95.81 190 ILE A O 1
ATOM 1506 N N . THR A 1 191 ? -8.833 -0.701 -5.754 1.00 97.56 191 THR A N 1
ATOM 1507 C CA . THR A 1 191 ? -10.110 -0.350 -5.119 1.00 97.56 191 THR A CA 1
ATOM 1508 C C . THR A 1 191 ? -9.942 0.799 -4.144 1.00 97.56 191 THR A C 1
ATOM 1510 O O . THR A 1 191 ? -9.128 0.741 -3.222 1.00 97.56 191 THR A O 1
ATOM 1513 N N . ILE A 1 192 ? -10.767 1.827 -4.309 1.00 97.56 192 ILE A N 1
ATOM 1514 C CA . ILE A 1 192 ? -10.793 3.002 -3.444 1.00 97.56 192 ILE A CA 1
ATOM 1515 C C . ILE A 1 192 ? -12.173 3.183 -2.815 1.00 97.56 192 ILE A C 1
ATOM 1517 O O . ILE A 1 192 ? -13.185 2.737 -3.347 1.00 97.56 192 ILE A O 1
ATOM 1521 N N . ALA A 1 193 ? -12.217 3.867 -1.678 1.00 97.62 193 ALA A N 1
ATOM 1522 C CA . ALA A 1 193 ? -13.442 4.315 -1.039 1.00 97.62 193 ALA A CA 1
ATOM 1523 C C . ALA A 1 193 ? -13.407 5.836 -0.906 1.00 97.62 193 ALA A C 1
ATOM 1525 O O . ALA A 1 193 ? -12.539 6.383 -0.224 1.00 97.62 193 ALA A O 1
ATOM 1526 N N . THR A 1 194 ? -14.346 6.526 -1.546 1.00 96.94 194 THR A N 1
ATOM 1527 C CA . THR A 1 194 ? -14.393 7.992 -1.587 1.00 96.94 194 THR A CA 1
ATOM 1528 C C . THR A 1 194 ? -15.556 8.529 -0.776 1.00 96.94 194 THR A C 1
ATOM 1530 O O . THR A 1 194 ? -16.645 7.954 -0.778 1.00 96.94 194 THR A O 1
ATOM 1533 N N . ARG A 1 195 ? -15.377 9.678 -0.119 1.00 94.56 195 ARG A N 1
ATOM 1534 C CA . ARG A 1 195 ? -16.505 10.398 0.501 1.00 94.56 195 ARG A CA 1
ATOM 1535 C C . ARG A 1 195 ? -17.480 10.970 -0.520 1.00 94.56 195 ARG A C 1
ATOM 1537 O O . ARG A 1 195 ? -18.635 11.207 -0.168 1.00 94.56 195 ARG A O 1
ATOM 1544 N N . ASP A 1 196 ? -17.024 11.184 -1.750 1.00 91.81 196 ASP A N 1
ATOM 1545 C CA . ASP A 1 196 ? -17.892 11.614 -2.834 1.00 91.81 196 ASP A CA 1
ATOM 1546 C C . ASP A 1 196 ? -18.882 10.500 -3.227 1.00 91.81 196 ASP A C 1
ATOM 1548 O O . ASP A 1 196 ? -18.524 9.327 -3.373 1.00 91.81 196 ASP A O 1
ATOM 1552 N N . SER A 1 197 ? -20.140 10.901 -3.384 1.00 91.25 197 SER A N 1
ATOM 1553 C CA . SER A 1 197 ? -21.284 10.061 -3.757 1.00 91.25 197 SER A CA 1
ATOM 1554 C C . SER A 1 197 ? -21.788 10.335 -5.176 1.00 91.25 197 SER A C 1
ATOM 1556 O O . SER A 1 197 ? -22.828 9.811 -5.563 1.00 91.25 197 SER A O 1
ATOM 1558 N N . THR A 1 198 ? -21.084 11.168 -5.947 1.00 94.56 198 THR A N 1
ATOM 1559 C CA . THR A 1 198 ? -21.324 11.317 -7.387 1.00 94.56 198 THR A CA 1
ATOM 1560 C C . THR A 1 198 ? -21.123 9.981 -8.106 1.00 94.56 198 THR A C 1
ATOM 1562 O O . THR A 1 198 ? -20.281 9.181 -7.714 1.00 94.56 198 THR A O 1
ATOM 1565 N N . THR A 1 199 ? -21.888 9.711 -9.162 1.00 94.00 199 THR A N 1
ATOM 1566 C CA . THR A 1 199 ? -21.799 8.425 -9.882 1.00 94.00 199 THR A CA 1
ATOM 1567 C C . THR A 1 199 ? -20.437 8.224 -10.532 1.00 94.00 199 THR A C 1
ATOM 1569 O O . THR A 1 199 ? -19.858 7.152 -10.461 1.00 94.00 199 THR A O 1
ATOM 1572 N N . LEU A 1 200 ? -19.882 9.286 -11.110 1.00 95.19 200 LEU A N 1
ATOM 1573 C CA . LEU A 1 200 ? -18.608 9.254 -11.813 1.00 95.19 200 LEU A CA 1
ATOM 1574 C C . LEU A 1 200 ? -17.675 10.285 -11.203 1.00 95.19 200 LEU A C 1
ATOM 1576 O O . LEU A 1 200 ? -18.056 11.448 -11.046 1.00 95.19 200 LEU A O 1
ATOM 1580 N N . ILE A 1 201 ? -16.445 9.865 -10.934 1.00 95.00 201 ILE A N 1
ATOM 1581 C CA . ILE A 1 201 ? -15.371 10.763 -10.519 1.00 95.00 201 ILE A CA 1
ATOM 1582 C C . ILE A 1 201 ? -14.216 10.715 -11.511 1.00 95.00 201 ILE A C 1
ATOM 1584 O O . ILE A 1 201 ? -14.029 9.743 -12.242 1.00 95.00 201 ILE A O 1
ATOM 1588 N N . ASN A 1 202 ? -13.413 11.772 -11.491 1.00 94.38 202 ASN A N 1
ATOM 1589 C CA . ASN A 1 202 ? -12.110 11.786 -12.133 1.00 94.38 202 ASN A CA 1
ATOM 1590 C C . ASN A 1 202 ? -11.045 11.829 -11.041 1.00 94.38 202 ASN A C 1
ATOM 1592 O O . ASN A 1 202 ? -11.208 12.527 -10.036 1.00 94.38 202 ASN A O 1
ATOM 1596 N N . LEU A 1 203 ? -9.949 11.115 -11.247 1.00 94.50 203 LEU A N 1
ATOM 1597 C CA . LEU A 1 203 ? -8.796 11.162 -10.360 1.00 94.50 203 LEU A CA 1
ATOM 1598 C C . LEU A 1 203 ? -7.511 11.180 -11.175 1.00 94.50 203 LEU A C 1
ATOM 1600 O O . LEU A 1 203 ? -7.450 10.612 -12.259 1.00 94.50 203 LEU A O 1
ATOM 1604 N N . THR A 1 204 ? -6.483 11.811 -10.630 1.00 96.19 204 THR A N 1
ATOM 1605 C CA . THR A 1 204 ? -5.159 11.855 -11.247 1.00 96.19 204 THR A CA 1
ATOM 1606 C C . THR A 1 204 ? -4.219 11.028 -10.387 1.00 96.19 204 THR A C 1
ATOM 1608 O O . THR A 1 204 ? -4.131 11.276 -9.181 1.00 96.19 204 THR A O 1
ATOM 1611 N N . ALA A 1 205 ? -3.515 10.066 -10.984 1.00 95.62 205 ALA A N 1
ATOM 1612 C CA . ALA A 1 205 ? -2.362 9.441 -10.348 1.00 95.62 205 ALA A CA 1
ATOM 1613 C C . ALA A 1 205 ? -1.085 10.072 -10.896 1.00 95.62 205 ALA A C 1
ATOM 1615 O O . ALA A 1 205 ? -0.909 10.214 -12.106 1.00 95.62 205 ALA A O 1
ATOM 1616 N N . ARG A 1 206 ? -0.201 10.450 -9.981 1.00 95.88 206 ARG A N 1
ATOM 1617 C CA . ARG A 1 206 ? 1.063 11.106 -10.275 1.00 95.88 206 ARG A CA 1
ATOM 1618 C C . ARG A 1 206 ? 2.211 10.143 -10.031 1.00 95.88 206 ARG A C 1
ATOM 1620 O O . ARG A 1 206 ? 2.478 9.797 -8.883 1.00 95.88 206 ARG A O 1
ATOM 1627 N N . TYR A 1 207 ? 2.899 9.764 -11.099 1.00 94.62 207 TYR A N 1
ATOM 1628 C CA . TYR A 1 207 ? 4.022 8.832 -11.111 1.00 94.62 207 TYR A CA 1
ATOM 1629 C C . TYR A 1 207 ? 5.355 9.583 -11.129 1.00 94.62 207 TYR A C 1
ATOM 1631 O O . TYR A 1 207 ? 5.537 10.530 -11.895 1.00 94.62 207 TYR A O 1
ATOM 1639 N N . ARG A 1 208 ? 6.312 9.142 -10.312 1.00 90.75 208 ARG A N 1
ATOM 1640 C CA . ARG A 1 208 ? 7.708 9.603 -10.314 1.00 90.75 208 ARG A CA 1
ATOM 1641 C C . ARG A 1 208 ? 8.546 8.627 -11.132 1.00 90.75 208 ARG A C 1
ATOM 1643 O O . ARG A 1 208 ? 9.172 7.726 -10.583 1.00 90.75 208 ARG A O 1
ATOM 1650 N N . SER A 1 209 ? 8.494 8.777 -12.453 1.00 83.75 209 SER A N 1
ATOM 1651 C CA . SER A 1 209 ? 9.144 7.845 -13.373 1.00 83.75 209 SER A CA 1
ATOM 1652 C C . SER A 1 209 ? 10.665 7.903 -13.254 1.00 83.75 209 SER A C 1
ATOM 1654 O O . SER A 1 209 ? 11.264 8.975 -13.321 1.00 83.75 209 SER A O 1
ATOM 1656 N N . VAL A 1 210 ? 11.295 6.732 -13.157 1.00 76.19 210 VAL A N 1
ATOM 1657 C CA . VAL A 1 210 ? 12.759 6.587 -13.215 1.00 76.19 210 VAL A CA 1
ATOM 1658 C C . VAL A 1 210 ? 13.311 6.755 -14.636 1.00 76.19 210 VAL A C 1
ATOM 1660 O O . VAL A 1 210 ? 14.472 7.121 -14.813 1.00 76.19 210 VAL A O 1
ATOM 1663 N N . ASN A 1 211 ? 12.473 6.547 -15.657 1.00 78.38 211 ASN A N 1
ATOM 1664 C CA . ASN A 1 211 ? 12.867 6.603 -17.068 1.00 78.38 211 ASN A CA 1
ATOM 1665 C C . ASN A 1 211 ? 12.807 8.014 -17.660 1.00 78.38 211 ASN A C 1
ATOM 1667 O O . ASN A 1 211 ? 13.323 8.252 -18.753 1.00 78.38 211 ASN A O 1
ATOM 1671 N N . VAL A 1 212 ? 12.180 8.959 -16.959 1.00 78.81 212 VAL A N 1
ATOM 1672 C CA . VAL A 1 212 ? 12.061 10.346 -17.403 1.00 78.81 212 VAL A CA 1
ATOM 1673 C C . VAL A 1 212 ? 12.853 11.232 -16.429 1.00 78.81 212 VAL A C 1
ATOM 1675 O O . VAL A 1 212 ? 12.497 11.311 -15.256 1.00 78.81 212 VAL A O 1
ATOM 1678 N N . PRO A 1 213 ? 13.933 11.914 -16.861 1.00 69.56 213 PRO A N 1
ATOM 1679 C CA . PRO A 1 213 ? 14.749 12.749 -15.975 1.00 69.56 213 PRO A CA 1
ATOM 1680 C C . PRO A 1 213 ? 13.936 13.880 -15.331 1.00 69.56 213 PRO A C 1
ATOM 1682 O O . PRO A 1 213 ? 13.428 14.759 -16.026 1.00 69.56 213 PRO A O 1
ATOM 1685 N N . GLY A 1 214 ? 13.798 13.855 -13.999 1.00 72.62 214 GLY A N 1
ATOM 1686 C CA . GLY A 1 214 ? 12.911 14.772 -13.261 1.00 72.62 214 GLY A CA 1
ATOM 1687 C C . GLY A 1 214 ? 11.423 14.592 -13.593 1.00 72.62 214 GLY A C 1
ATOM 1688 O O . GLY A 1 214 ? 10.608 15.468 -13.305 1.00 72.62 214 GLY A O 1
ATOM 1689 N N . GLY A 1 215 ? 11.083 13.485 -14.250 1.00 78.38 215 GLY A N 1
ATOM 1690 C CA . GLY A 1 215 ? 9.823 13.266 -14.925 1.00 78.38 215 GLY A CA 1
ATOM 1691 C C . GLY A 1 215 ? 8.740 12.798 -13.987 1.00 78.38 215 GLY A C 1
ATOM 1692 O O . GLY A 1 215 ? 8.630 11.623 -13.641 1.00 78.38 215 GLY A O 1
ATOM 1693 N N . VAL A 1 216 ? 7.902 13.751 -13.626 1.00 90.81 216 VAL A N 1
ATOM 1694 C CA . VAL A 1 216 ? 6.584 13.472 -13.092 1.00 90.81 216 VAL A CA 1
ATOM 1695 C C . VAL A 1 216 ? 5.649 13.211 -14.269 1.00 90.81 216 VAL A C 1
ATOM 1697 O O . VAL A 1 216 ? 5.615 13.998 -15.216 1.00 90.81 216 VAL A O 1
ATOM 1700 N N . ILE A 1 217 ? 4.905 12.112 -14.215 1.00 94.12 217 ILE A N 1
ATOM 1701 C CA . ILE A 1 217 ? 3.890 11.763 -15.207 1.00 94.12 217 ILE A CA 1
ATOM 1702 C C . ILE A 1 217 ? 2.546 11.720 -14.501 1.00 94.12 217 ILE A C 1
ATOM 1704 O O . ILE A 1 217 ? 2.370 10.958 -13.555 1.00 94.12 217 ILE A O 1
ATOM 1708 N N . ASP A 1 218 ? 1.602 12.520 -14.979 1.00 94.94 218 ASP A N 1
ATOM 1709 C CA . ASP A 1 218 ? 0.227 12.498 -14.501 1.00 94.94 218 ASP A CA 1
ATOM 1710 C C . ASP A 1 218 ? -0.619 11.670 -15.474 1.00 94.94 218 ASP A C 1
ATOM 1712 O O . ASP A 1 218 ? -0.605 11.916 -16.682 1.00 94.94 218 ASP A O 1
ATOM 1716 N N . ILE A 1 219 ? -1.336 10.678 -14.947 1.00 95.50 219 ILE A N 1
ATOM 1717 C CA . ILE A 1 219 ? -2.378 9.952 -15.675 1.00 95.50 219 ILE A CA 1
ATOM 1718 C C . ILE A 1 219 ? -3.718 10.315 -15.051 1.00 95.50 219 ILE A C 1
ATOM 1720 O O . ILE A 1 219 ? -3.935 10.098 -13.856 1.00 95.50 219 ILE A O 1
ATOM 1724 N N . ASP A 1 220 ? -4.618 10.834 -15.879 1.00 95.50 220 ASP A N 1
ATOM 1725 C CA . ASP A 1 220 ? -6.003 11.073 -15.502 1.00 95.50 220 ASP A CA 1
ATOM 1726 C C . ASP A 1 220 ? -6.839 9.814 -15.755 1.00 95.50 220 ASP A C 1
ATOM 1728 O O . ASP A 1 220 ? -6.949 9.317 -16.874 1.00 95.50 220 ASP A O 1
ATOM 1732 N N . TYR A 1 221 ? -7.467 9.309 -14.702 1.00 95.31 221 TYR A N 1
ATOM 1733 C CA . TYR A 1 221 ? -8.466 8.254 -14.764 1.00 95.31 221 TYR A CA 1
ATOM 1734 C C . TYR A 1 221 ? -9.830 8.927 -14.743 1.00 95.31 221 TYR A C 1
ATOM 1736 O O . TYR A 1 221 ? -10.298 9.416 -13.710 1.00 95.31 221 TYR A O 1
ATOM 1744 N N . VAL A 1 222 ? -10.431 9.018 -15.925 1.00 94.38 222 VAL A N 1
ATOM 1745 C CA . VAL A 1 222 ? -11.717 9.681 -16.136 1.00 94.38 222 VAL A CA 1
ATOM 1746 C C . VAL A 1 222 ? -12.866 8.685 -16.047 1.00 94.38 222 VAL A C 1
ATOM 1748 O O . VAL A 1 222 ? -12.735 7.543 -16.489 1.00 94.38 222 VAL A O 1
ATOM 1751 N N . GLY A 1 223 ? -13.994 9.128 -15.489 1.00 93.94 223 GLY A N 1
ATOM 1752 C CA . GLY A 1 223 ? -15.218 8.328 -15.439 1.00 93.94 223 GLY A CA 1
ATOM 1753 C C . GLY A 1 223 ? -15.109 7.075 -14.569 1.00 93.94 223 GLY A C 1
ATOM 1754 O O . GLY A 1 223 ? -15.634 6.032 -14.944 1.00 93.94 223 GLY A O 1
ATOM 1755 N N . VAL A 1 224 ? -14.423 7.162 -13.428 1.00 95.75 224 VAL A N 1
ATOM 1756 C CA . VAL A 1 224 ? -14.366 6.066 -12.453 1.00 95.75 224 VAL A CA 1
ATOM 1757 C C . VAL A 1 224 ? -15.738 5.916 -11.797 1.00 95.75 224 VAL A C 1
ATOM 1759 O O . VAL A 1 224 ? -16.216 6.843 -11.133 1.00 95.75 224 VAL A O 1
ATOM 1762 N N . ASP A 1 225 ? -16.360 4.759 -12.017 1.00 95.25 225 ASP A N 1
ATOM 1763 C CA . ASP A 1 225 ? -17.737 4.455 -11.618 1.00 95.25 225 ASP A CA 1
ATOM 1764 C C . ASP A 1 225 ? -17.900 4.317 -10.096 1.00 95.25 225 ASP A C 1
ATOM 1766 O O . ASP A 1 225 ? -16.924 4.225 -9.347 1.00 95.25 225 ASP A O 1
ATOM 1770 N N . ASP A 1 226 ? -19.143 4.342 -9.621 1.00 95.25 226 ASP A N 1
ATOM 1771 C CA . ASP A 1 226 ? -19.521 4.124 -8.220 1.00 95.25 226 ASP A CA 1
ATOM 1772 C C . ASP A 1 226 ? -19.755 2.646 -7.876 1.00 95.25 226 ASP A C 1
ATOM 1774 O O . ASP A 1 226 ? -20.296 2.325 -6.817 1.00 95.25 226 ASP A O 1
ATOM 1778 N N . GLN A 1 227 ? -19.312 1.757 -8.766 1.00 94.75 227 GLN A N 1
ATOM 1779 C CA . GLN A 1 227 ? -19.413 0.314 -8.634 1.00 94.75 227 GLN A CA 1
ATOM 1780 C C . GLN A 1 227 ? -18.015 -0.319 -8.651 1.00 94.75 227 GLN A C 1
ATOM 1782 O O . GLN A 1 227 ? -17.231 -0.070 -9.573 1.00 94.75 227 GLN A O 1
ATOM 1787 N N . PRO A 1 228 ? -17.671 -1.158 -7.659 1.00 95.00 228 PRO A N 1
ATOM 1788 C CA . PRO A 1 228 ? -16.420 -1.900 -7.681 1.00 95.00 228 PRO A CA 1
ATOM 1789 C C . PRO A 1 228 ? -16.396 -2.925 -8.822 1.00 95.00 228 PRO A C 1
ATOM 1791 O O . PRO A 1 228 ? -17.373 -3.634 -9.074 1.00 95.00 228 PRO A O 1
ATOM 1794 N N . SER A 1 229 ? -15.243 -3.038 -9.481 1.00 95.06 229 SER A N 1
ATOM 1795 C CA . SER A 1 229 ? -14.996 -3.989 -10.571 1.00 95.06 229 SER A CA 1
ATOM 1796 C C . SER A 1 229 ? -15.152 -5.433 -10.095 1.00 95.06 229 SER A C 1
ATOM 1798 O O . SER A 1 229 ? -14.873 -5.759 -8.943 1.00 95.06 229 SER A O 1
ATOM 1800 N N . PHE A 1 230 ? -15.523 -6.345 -10.996 1.00 93.31 230 PHE A N 1
ATOM 1801 C CA . PHE A 1 230 ? -15.602 -7.778 -10.682 1.00 93.31 230 PHE A CA 1
ATOM 1802 C C . PHE A 1 230 ? -14.239 -8.408 -10.355 1.00 93.31 230 PHE A C 1
ATOM 1804 O O . PHE A 1 230 ? -14.201 -9.495 -9.782 1.00 93.31 230 PHE A O 1
ATOM 1811 N N . LYS A 1 231 ? -13.134 -7.741 -10.718 1.00 91.69 231 LYS A N 1
ATOM 1812 C CA . LYS A 1 231 ? -11.765 -8.132 -10.347 1.00 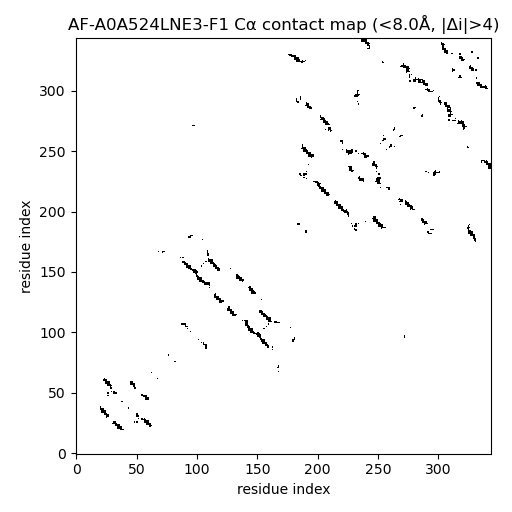91.69 231 LYS A CA 1
ATOM 1813 C C . LYS A 1 231 ? -11.374 -7.675 -8.934 1.00 91.69 231 LYS A C 1
ATOM 1815 O O . LYS A 1 231 ? -10.342 -8.105 -8.423 1.00 91.69 231 LYS A O 1
ATOM 1820 N N . SER A 1 232 ? -12.179 -6.809 -8.311 1.00 94.31 232 SER A N 1
ATOM 1821 C CA . SER A 1 232 ? -11.956 -6.308 -6.957 1.00 94.31 232 SER A CA 1
ATOM 1822 C C . SER A 1 232 ? -12.458 -7.301 -5.904 1.00 94.31 232 SER A C 1
ATOM 1824 O O . SER A 1 232 ? -13.582 -7.803 -6.021 1.00 94.31 232 SER A O 1
ATOM 1826 N N . PRO A 1 233 ? -11.737 -7.480 -4.780 1.00 94.44 233 PRO A N 1
ATOM 1827 C CA . PRO A 1 233 ? -12.266 -8.226 -3.640 1.00 94.44 233 PRO A CA 1
ATOM 1828 C C . PRO A 1 233 ? -13.490 -7.527 -3.031 1.00 94.44 233 PRO A C 1
ATOM 1830 O O . PRO A 1 233 ? -14.287 -8.148 -2.335 1.00 94.44 233 PRO A O 1
ATOM 1833 N N . TRP A 1 234 ? -13.691 -6.238 -3.302 1.00 96.44 234 TRP A N 1
ATOM 1834 C CA . TRP A 1 234 ? -14.832 -5.456 -2.833 1.00 96.44 234 TRP A CA 1
ATOM 1835 C C . TRP A 1 234 ? -16.019 -5.462 -3.801 1.00 96.44 234 TRP A C 1
ATOM 1837 O O . TRP A 1 234 ? -16.970 -4.724 -3.575 1.00 96.44 234 TRP A O 1
ATOM 1847 N N . VAL A 1 235 ? -16.023 -6.321 -4.828 1.00 95.75 235 VAL A N 1
ATOM 1848 C CA . VAL A 1 235 ? -17.169 -6.478 -5.741 1.00 95.75 235 VAL A CA 1
ATOM 1849 C C . VAL A 1 235 ? -18.490 -6.659 -4.977 1.00 95.75 235 VAL A C 1
ATOM 1851 O O . VAL A 1 235 ? -18.570 -7.451 -4.035 1.00 95.75 235 VAL A O 1
ATOM 1854 N N . GLY A 1 236 ? -19.524 -5.912 -5.372 1.00 94.00 236 GLY A N 1
ATOM 1855 C CA . GLY A 1 236 ? -20.848 -5.924 -4.737 1.00 94.00 236 GLY A CA 1
ATOM 1856 C C . GLY A 1 236 ? -20.937 -5.198 -3.391 1.00 94.00 236 GLY A C 1
ATOM 1857 O O . GLY A 1 236 ? -21.907 -5.402 -2.672 1.00 94.00 236 GLY A O 1
ATOM 1858 N N . ALA A 1 237 ? -19.926 -4.413 -3.007 1.00 95.62 237 ALA A N 1
ATOM 1859 C CA . ALA A 1 237 ? -19.974 -3.540 -1.838 1.00 95.62 237 ALA A CA 1
ATOM 1860 C C . ALA A 1 237 ? -20.019 -2.070 -2.270 1.00 95.62 237 ALA A C 1
ATOM 1862 O O . ALA A 1 237 ? -19.011 -1.386 -2.171 1.00 95.62 237 ALA A O 1
ATOM 1863 N N . ASP A 1 238 ? -21.168 -1.573 -2.722 1.00 95.81 238 ASP A N 1
ATOM 1864 C CA . ASP A 1 238 ? -21.332 -0.202 -3.242 1.00 95.81 238 ASP A CA 1
ATOM 1865 C C . ASP A 1 238 ? -20.925 0.867 -2.219 1.00 95.81 238 ASP A C 1
ATOM 1867 O O . ASP A 1 238 ? -20.388 1.930 -2.549 1.00 95.81 238 ASP A O 1
ATOM 1871 N N . LYS A 1 239 ? -21.177 0.584 -0.935 1.00 97.31 239 LYS A N 1
ATOM 1872 C CA . LYS A 1 239 ? -20.820 1.461 0.176 1.00 97.31 239 LYS A CA 1
ATOM 1873 C C . LYS A 1 239 ? -20.154 0.702 1.305 1.00 97.31 239 LYS A C 1
ATOM 1875 O O . LYS A 1 239 ? -20.488 -0.437 1.628 1.00 97.31 239 LYS A O 1
ATOM 1880 N N . VAL A 1 240 ? -19.244 1.397 1.977 1.00 97.69 240 VAL A N 1
ATOM 1881 C CA . VAL A 1 240 ? -18.596 0.917 3.198 1.00 97.69 240 VAL A CA 1
ATOM 1882 C C . VAL A 1 240 ? -18.663 1.960 4.297 1.00 97.69 240 VAL A C 1
ATOM 1884 O O . VAL A 1 240 ? -18.678 3.167 4.047 1.00 97.69 240 VAL A O 1
ATOM 1887 N N . PHE A 1 241 ? -18.684 1.491 5.538 1.00 97.31 241 PHE A N 1
ATOM 1888 C CA . PHE A 1 241 ? -18.622 2.330 6.720 1.00 97.31 241 PHE A CA 1
ATOM 1889 C C . PHE A 1 241 ? -17.279 2.137 7.422 1.00 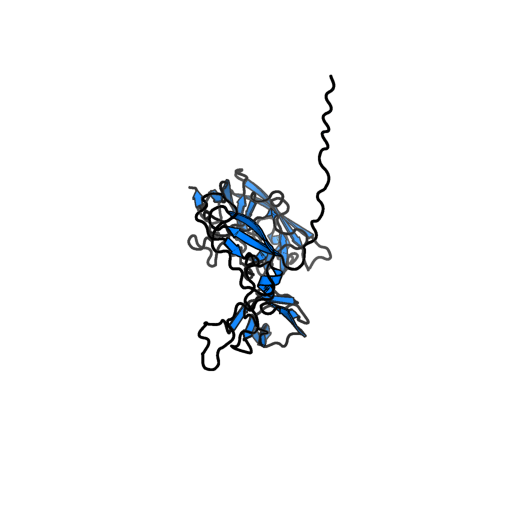97.31 241 PHE A C 1
ATOM 1891 O O . PHE A 1 241 ? -16.945 1.035 7.858 1.00 97.31 241 PHE A O 1
ATOM 1898 N N . VAL A 1 242 ? -16.514 3.220 7.546 1.00 96.38 242 VAL A N 1
ATOM 1899 C CA . VAL A 1 242 ? -15.194 3.234 8.188 1.00 96.38 242 VAL A CA 1
ATOM 1900 C C . VAL A 1 242 ? -15.170 4.363 9.210 1.00 96.38 242 VAL A C 1
ATOM 1902 O O . VAL A 1 242 ? -15.462 5.512 8.882 1.00 96.38 242 VAL A O 1
ATOM 1905 N N . ASN A 1 243 ? -14.848 4.051 10.469 1.00 92.12 243 ASN A N 1
ATOM 1906 C CA . ASN A 1 243 ? -14.695 5.035 11.552 1.00 92.12 243 ASN A CA 1
ATOM 1907 C C . ASN A 1 243 ? -15.846 6.056 11.666 1.00 92.12 243 ASN A C 1
ATOM 1909 O O . ASN A 1 243 ? -15.622 7.256 11.830 1.00 92.12 243 ASN A O 1
ATOM 1913 N N . GLY A 1 244 ? -17.097 5.594 11.576 1.00 91.75 244 GLY A N 1
ATOM 1914 C CA . GLY A 1 244 ? -18.261 6.472 11.733 1.00 91.75 244 GLY A CA 1
ATOM 1915 C C . GLY A 1 244 ? -18.699 7.197 10.456 1.00 91.75 244 GLY A C 1
ATOM 1916 O O . GLY A 1 244 ? -19.602 8.031 10.521 1.00 91.75 244 GLY A O 1
ATOM 1917 N N . ARG A 1 245 ? -18.070 6.925 9.307 1.00 94.75 245 ARG A N 1
ATOM 1918 C CA . ARG A 1 245 ? -18.344 7.602 8.034 1.00 94.75 245 ARG A CA 1
ATOM 1919 C C . ARG A 1 245 ? -18.669 6.592 6.942 1.00 94.75 245 ARG A C 1
ATOM 1921 O O . ARG A 1 245 ? -18.017 5.561 6.848 1.00 94.75 245 ARG A O 1
ATOM 1928 N N . ALA A 1 246 ? -19.650 6.927 6.106 1.00 96.00 246 ALA A N 1
ATOM 1929 C CA . ALA A 1 246 ? -19.952 6.190 4.884 1.00 96.00 246 ALA A CA 1
ATOM 1930 C C . ALA A 1 246 ? -19.084 6.692 3.719 1.00 96.00 246 ALA A C 1
ATOM 1932 O O . ALA A 1 246 ? -18.850 7.905 3.611 1.00 96.00 246 ALA A O 1
ATOM 1933 N N . PHE A 1 247 ? -18.658 5.757 2.875 1.00 97.69 247 PHE A N 1
ATOM 1934 C CA . PHE A 1 247 ? -17.872 5.961 1.663 1.00 97.69 247 PHE A CA 1
ATOM 1935 C C . PHE A 1 247 ? -18.489 5.159 0.515 1.00 97.69 247 PHE A C 1
ATOM 1937 O O . PHE A 1 247 ? -19.050 4.089 0.750 1.00 97.69 247 PHE A O 1
ATOM 1944 N N . THR A 1 248 ? -18.355 5.674 -0.700 1.00 97.88 248 THR A N 1
ATOM 1945 C CA . THR A 1 248 ? -18.700 4.995 -1.954 1.00 97.88 248 THR A CA 1
ATOM 1946 C C . THR A 1 248 ? -17.491 4.195 -2.418 1.00 97.88 248 THR A C 1
ATOM 1948 O O . THR A 1 248 ? -16.395 4.759 -2.484 1.00 97.88 248 THR A O 1
ATOM 1951 N N . VAL A 1 249 ? -17.658 2.906 -2.703 1.00 97.69 249 VAL A N 1
ATOM 1952 C CA . VAL A 1 249 ? -16.563 2.047 -3.171 1.00 97.69 249 VAL A CA 1
ATOM 1953 C C . VAL A 1 249 ? -16.480 2.098 -4.685 1.00 97.69 249 VAL A C 1
ATOM 1955 O O . VAL A 1 249 ? -17.489 2.058 -5.375 1.00 97.69 249 VAL A O 1
ATOM 1958 N N . ARG A 1 250 ? -15.258 2.190 -5.197 1.00 97.38 250 ARG A N 1
ATOM 1959 C CA . ARG A 1 250 ? -14.971 2.310 -6.622 1.00 97.38 250 ARG A CA 1
ATOM 1960 C C . ARG A 1 250 ? -13.772 1.460 -6.977 1.00 97.38 250 ARG A C 1
ATOM 1962 O O . ARG A 1 250 ? -12.895 1.244 -6.134 1.00 97.38 250 ARG A O 1
ATOM 1969 N N . SER A 1 251 ? -13.688 1.050 -8.232 1.00 97.00 251 SER A N 1
ATOM 1970 C CA . SER A 1 251 ? -12.476 0.437 -8.763 1.00 97.00 251 SER A CA 1
ATOM 1971 C C . SER A 1 251 ? -12.146 0.992 -10.138 1.00 97.00 251 SER A C 1
ATOM 1973 O O . SER A 1 251 ? -13.022 1.481 -10.850 1.00 97.00 251 SER A O 1
ATOM 1975 N N . PHE A 1 252 ? -10.865 0.967 -10.470 1.00 96.25 252 PHE A N 1
ATOM 1976 C CA . PHE A 1 252 ? -10.369 1.289 -11.798 1.00 96.25 252 PHE A CA 1
ATOM 1977 C C . PHE A 1 252 ? -9.079 0.517 -12.056 1.00 96.25 252 PHE A C 1
ATOM 1979 O O . PHE A 1 252 ? -8.365 0.136 -11.122 1.00 96.25 252 PHE A O 1
ATOM 1986 N N . ASN A 1 253 ? -8.759 0.316 -13.331 1.00 96.38 253 ASN A N 1
ATOM 1987 C CA . ASN A 1 253 ? -7.539 -0.368 -13.724 1.00 96.38 253 ASN A CA 1
ATOM 1988 C C . ASN A 1 253 ? -6.413 0.638 -13.983 1.00 96.38 253 ASN A C 1
ATOM 1990 O O . ASN A 1 253 ? -6.581 1.570 -14.769 1.00 96.38 253 ASN A O 1
ATOM 1994 N N . LEU A 1 254 ? -5.257 0.439 -13.351 1.00 94.69 254 LEU A N 1
ATOM 1995 C CA . LEU A 1 254 ? -4.097 1.317 -13.509 1.00 94.69 254 LEU A CA 1
ATOM 1996 C C . LEU A 1 254 ? -3.546 1.321 -14.940 1.00 94.69 254 LEU A C 1
ATOM 1998 O O . LEU A 1 254 ? -3.026 2.337 -15.383 1.00 94.69 254 LEU A O 1
ATOM 2002 N N . VAL A 1 255 ? -3.652 0.207 -15.664 1.00 93.44 255 VAL A N 1
ATOM 2003 C CA . VAL A 1 255 ? -2.979 0.007 -16.956 1.00 93.44 255 VAL A CA 1
ATOM 2004 C C . VAL A 1 255 ? -3.958 0.067 -18.129 1.00 93.44 255 VAL A C 1
ATOM 2006 O O . VAL A 1 255 ? -3.617 0.597 -19.185 1.00 93.44 255 VAL A O 1
ATOM 2009 N N . GLU A 1 256 ? -5.172 -0.460 -17.960 1.00 92.00 256 GLU A N 1
ATOM 2010 C CA . GLU A 1 256 ? -6.144 -0.666 -19.044 1.00 92.00 256 GLU A CA 1
ATOM 2011 C C . GLU A 1 256 ? -7.099 0.525 -19.271 1.00 92.00 256 GLU A C 1
ATOM 2013 O O . GLU A 1 256 ? -7.741 0.596 -20.319 1.00 92.00 256 GLU A O 1
ATOM 2018 N N . GLN A 1 257 ? -7.205 1.474 -18.331 1.00 90.50 257 GLN A N 1
ATOM 2019 C CA . GLN A 1 257 ? -8.104 2.635 -18.456 1.00 90.50 257 GLN A CA 1
ATOM 2020 C C . GLN A 1 257 ? -7.694 3.539 -19.629 1.00 90.50 257 GLN A C 1
ATOM 2022 O O . GLN A 1 257 ? -6.522 3.830 -19.767 1.00 90.50 257 GLN A O 1
ATOM 2027 N N . GLU A 1 258 ? -8.635 4.073 -20.412 1.00 87.81 258 GLU A N 1
ATOM 2028 C CA . GLU A 1 258 ? -8.435 4.784 -21.697 1.00 87.81 258 GLU A CA 1
ATOM 2029 C C . GLU A 1 258 ? -7.143 5.627 -21.875 1.00 87.81 258 GLU A C 1
ATOM 2031 O O . GLU A 1 258 ? -6.524 5.559 -22.937 1.00 87.81 258 GLU A O 1
ATOM 2036 N N . LEU A 1 259 ? -6.709 6.397 -20.867 1.00 88.62 259 LEU A N 1
ATOM 2037 C CA . LEU A 1 259 ? -5.526 7.278 -20.940 1.00 88.62 259 LEU A CA 1
ATOM 2038 C C . LEU A 1 259 ? -4.207 6.639 -20.454 1.00 88.62 259 LEU A C 1
ATOM 2040 O O . LEU A 1 259 ? -3.131 7.210 -20.647 1.00 88.62 259 LEU A O 1
ATOM 2044 N N . ALA A 1 260 ? -4.263 5.458 -19.840 1.00 90.44 260 ALA A N 1
ATOM 2045 C CA . ALA A 1 260 ? -3.115 4.747 -19.290 1.00 90.44 260 ALA A CA 1
ATOM 2046 C C . ALA A 1 260 ? -2.323 3.906 -20.321 1.00 90.44 260 ALA A C 1
ATOM 2048 O O . ALA A 1 260 ? -1.090 4.020 -20.323 1.00 90.44 260 ALA A O 1
ATOM 2049 N N . PRO A 1 261 ? -2.939 3.131 -21.248 1.00 92.06 261 PRO A N 1
ATOM 2050 C CA . PRO A 1 261 ? -2.230 2.182 -22.104 1.00 92.06 261 PRO A CA 1
ATOM 2051 C C . PRO A 1 261 ? -1.086 2.785 -22.912 1.00 92.06 261 PRO A C 1
ATOM 2053 O O . PRO A 1 261 ? -0.043 2.156 -23.061 1.00 92.06 261 PRO A O 1
ATOM 2056 N N . SER A 1 262 ? -1.236 4.011 -23.422 1.00 90.38 262 SER A N 1
ATOM 2057 C CA . SER A 1 262 ? -0.161 4.673 -24.170 1.00 90.38 262 SER A CA 1
ATOM 2058 C C . SER A 1 262 ? 1.038 5.022 -23.291 1.00 90.38 262 SER A C 1
ATOM 2060 O O . SER A 1 262 ? 2.171 5.013 -23.761 1.00 90.38 262 SER A O 1
ATOM 2062 N N . THR A 1 263 ? 0.809 5.339 -22.020 1.00 90.38 263 THR A N 1
ATOM 2063 C CA . THR A 1 263 ? 1.865 5.729 -21.083 1.00 90.38 263 THR A CA 1
ATOM 2064 C C . THR A 1 263 ? 2.654 4.504 -20.624 1.00 90.38 263 THR A C 1
ATOM 2066 O O . THR A 1 263 ? 3.886 4.507 -20.690 1.00 90.38 263 THR A O 1
ATOM 2069 N N . PHE A 1 264 ? 1.953 3.426 -20.258 1.00 90.19 264 PHE A N 1
ATOM 2070 C CA . PHE A 1 264 ? 2.568 2.145 -19.899 1.00 90.19 264 PHE A CA 1
ATOM 2071 C C . PHE A 1 264 ? 3.200 1.446 -21.113 1.00 90.19 264 PHE A C 1
ATOM 2073 O O . PHE A 1 264 ? 4.338 0.992 -21.038 1.00 90.19 264 PHE A O 1
ATOM 2080 N N . GLY A 1 265 ? 2.529 1.437 -22.269 1.00 85.44 265 GLY A N 1
ATOM 2081 C CA . GLY A 1 265 ? 3.023 0.806 -23.499 1.00 85.44 265 GLY A CA 1
ATOM 2082 C C . GLY A 1 265 ? 4.277 1.462 -24.088 1.00 85.44 265 GLY A C 1
ATOM 2083 O O . GLY A 1 265 ? 5.065 0.794 -24.752 1.00 85.44 265 GLY A O 1
ATOM 2084 N N . ASN A 1 266 ? 4.506 2.747 -23.802 1.00 87.12 266 ASN A N 1
ATOM 2085 C CA . ASN A 1 266 ? 5.744 3.452 -24.149 1.00 87.12 266 ASN A CA 1
ATOM 2086 C C . ASN A 1 266 ? 6.847 3.305 -23.081 1.00 87.12 266 ASN A C 1
ATOM 2088 O O . ASN A 1 266 ? 7.876 3.974 -23.180 1.00 87.12 266 ASN A O 1
ATOM 2092 N N . ASN A 1 267 ? 6.642 2.461 -22.061 1.00 84.00 267 ASN A N 1
ATOM 2093 C CA . ASN A 1 267 ? 7.555 2.253 -20.934 1.00 84.00 267 ASN A CA 1
ATOM 2094 C C . ASN A 1 267 ? 7.924 3.558 -20.198 1.00 84.00 267 ASN A C 1
ATOM 2096 O O . ASN A 1 267 ? 9.034 3.719 -19.680 1.00 84.00 267 ASN A O 1
ATOM 2100 N N . LEU A 1 268 ? 6.998 4.525 -20.180 1.00 86.19 268 LEU A N 1
ATOM 2101 C CA . LEU A 1 268 ? 7.193 5.774 -19.445 1.00 86.19 268 LEU A CA 1
ATOM 2102 C C . LEU A 1 268 ? 6.996 5.571 -17.942 1.00 86.19 268 LEU A C 1
ATOM 2104 O O . LEU A 1 268 ? 7.560 6.323 -17.156 1.00 86.19 268 LEU A O 1
ATOM 2108 N N . ILE A 1 269 ? 6.237 4.553 -17.542 1.00 88.19 269 ILE A N 1
ATOM 2109 C CA . ILE A 1 269 ? 6.143 4.062 -16.167 1.00 88.19 269 ILE A CA 1
ATOM 2110 C C . ILE A 1 269 ? 6.779 2.675 -16.165 1.00 88.19 269 ILE A C 1
ATOM 2112 O O . ILE A 1 269 ? 6.233 1.752 -16.764 1.00 88.19 269 ILE A O 1
ATOM 2116 N N . ALA A 1 270 ? 7.948 2.560 -15.541 1.00 83.44 270 ALA A N 1
ATOM 2117 C CA . ALA A 1 270 ? 8.653 1.293 -15.377 1.00 83.44 270 ALA A CA 1
ATOM 2118 C C . ALA A 1 270 ? 8.412 0.699 -13.990 1.00 83.44 270 ALA A C 1
ATOM 2120 O O . ALA A 1 270 ? 7.934 1.381 -13.080 1.00 83.44 270 ALA A O 1
ATOM 2121 N N . ASP A 1 271 ? 8.795 -0.559 -13.829 1.00 83.00 271 ASP A N 1
ATOM 2122 C CA . ASP A 1 271 ? 8.787 -1.236 -12.539 1.00 83.00 271 ASP A CA 1
ATOM 2123 C C . ASP A 1 271 ? 9.625 -0.467 -11.504 1.00 83.00 271 ASP A C 1
ATOM 2125 O O . ASP A 1 271 ? 10.650 0.140 -11.822 1.00 83.00 271 ASP A O 1
ATOM 2129 N N . GLY A 1 272 ? 9.130 -0.425 -10.268 1.00 80.62 272 GLY A N 1
ATOM 2130 C CA . GLY A 1 272 ? 9.671 0.398 -9.186 1.00 80.62 272 GLY A CA 1
ATOM 2131 C C . GLY A 1 272 ? 9.216 1.863 -9.205 1.00 80.62 272 GLY A C 1
ATOM 2132 O O . GLY A 1 272 ? 9.536 2.608 -8.278 1.00 80.62 272 GLY A O 1
ATOM 2133 N N . THR A 1 273 ? 8.447 2.306 -10.208 1.00 88.38 273 THR A N 1
ATOM 2134 C CA . THR A 1 273 ? 7.948 3.691 -10.256 1.00 88.38 273 THR A CA 1
ATOM 2135 C C . THR A 1 273 ? 6.972 3.954 -9.111 1.00 88.38 273 THR A C 1
ATOM 2137 O O . THR A 1 273 ? 5.928 3.312 -9.006 1.00 88.38 273 THR A O 1
ATOM 2140 N N . GLN A 1 274 ? 7.280 4.951 -8.284 1.00 92.75 274 GLN A N 1
ATOM 2141 C CA . GLN A 1 274 ? 6.427 5.372 -7.174 1.00 92.75 274 GLN A CA 1
ATOM 2142 C C . GLN A 1 274 ? 5.307 6.304 -7.636 1.00 92.75 274 GLN A C 1
ATOM 2144 O O . GLN A 1 274 ? 5.513 7.119 -8.540 1.00 92.75 274 GLN A O 1
ATOM 2149 N N . PHE A 1 275 ? 4.134 6.235 -7.006 1.00 94.94 275 PHE A N 1
ATOM 2150 C CA . PHE A 1 275 ? 3.012 7.107 -7.346 1.00 94.94 275 PHE A CA 1
ATOM 2151 C C . PHE A 1 275 ? 2.077 7.419 -6.176 1.00 94.94 275 PHE A C 1
ATOM 2153 O O . PHE A 1 275 ? 2.069 6.744 -5.152 1.00 94.94 275 PHE A O 1
ATOM 2160 N N . TYR A 1 276 ? 1.272 8.469 -6.340 1.00 95.31 276 TYR A N 1
ATOM 2161 C CA . TYR A 1 276 ? 0.233 8.875 -5.388 1.00 95.31 276 TYR A CA 1
ATOM 2162 C C . TYR A 1 276 ? -0.939 9.567 -6.098 1.00 95.31 276 TYR A C 1
ATOM 2164 O O . TYR A 1 276 ? -0.873 9.847 -7.294 1.00 95.31 276 TYR A O 1
ATOM 2172 N N . PHE A 1 277 ? -2.007 9.875 -5.355 1.00 95.06 277 PHE A N 1
ATOM 2173 C CA . PHE A 1 277 ? -3.232 10.487 -5.886 1.00 95.06 277 PHE A CA 1
ATOM 2174 C C . PHE A 1 277 ? -3.422 11.931 -5.383 1.00 95.06 277 PHE A C 1
ATOM 2176 O O . PHE A 1 277 ? -4.135 12.149 -4.396 1.00 95.06 277 PHE A O 1
ATOM 2183 N N . PRO A 1 278 ? -2.824 12.949 -6.034 1.00 91.62 278 PRO A N 1
ATOM 2184 C CA . PRO A 1 278 ? -2.925 14.343 -5.591 1.00 91.62 278 PRO A CA 1
ATOM 2185 C C . PRO A 1 278 ? -4.367 14.862 -5.509 1.00 91.62 278 PRO A C 1
ATOM 2187 O O . PRO A 1 278 ? -4.682 15.647 -4.619 1.00 91.62 278 PRO A O 1
ATOM 2190 N N . SER A 1 279 ? -5.254 14.419 -6.406 1.00 83.00 279 SER A N 1
ATOM 2191 C CA . SER A 1 279 ? -6.649 14.880 -6.460 1.00 83.00 279 SER A CA 1
ATOM 2192 C C . SER A 1 279 ? -7.522 14.338 -5.322 1.00 83.00 279 SER A C 1
ATOM 2194 O O . SER A 1 279 ? -8.577 14.899 -5.043 1.00 83.00 279 SER A O 1
ATOM 2196 N N . LEU A 1 280 ? -7.093 13.254 -4.668 1.00 83.94 280 LEU A N 1
ATOM 2197 C CA . LEU A 1 280 ? -7.832 12.583 -3.593 1.00 83.94 280 LEU A CA 1
ATOM 2198 C C . LEU A 1 280 ? -7.171 12.763 -2.214 1.00 83.94 280 LEU A C 1
ATOM 2200 O O . LEU A 1 280 ? -7.820 12.550 -1.189 1.00 83.94 280 LEU A O 1
ATOM 2204 N N . GLY A 1 281 ? -5.900 13.172 -2.167 1.00 68.62 281 GLY A N 1
AT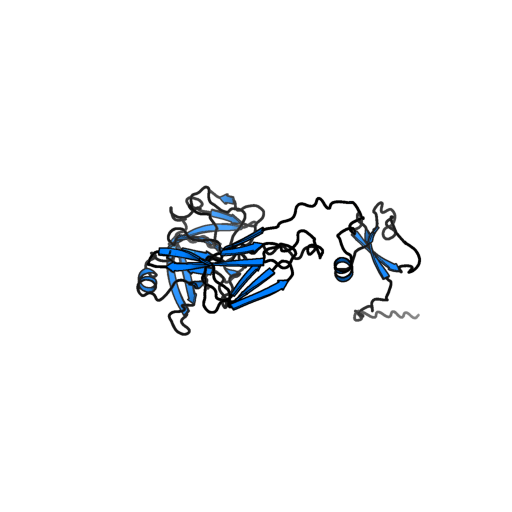OM 2205 C CA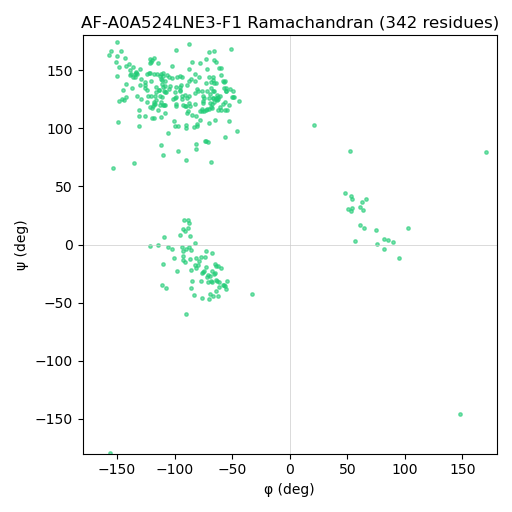 . GLY A 1 281 ? -5.086 13.262 -0.950 1.00 68.62 281 GLY A CA 1
ATOM 2206 C C . GLY A 1 281 ? -5.182 14.574 -0.163 1.00 68.62 281 GLY A C 1
ATOM 2207 O O . GLY A 1 281 ? -4.293 14.867 0.629 1.00 68.62 281 GLY A O 1
ATOM 2208 N N . THR A 1 282 ? -6.212 15.401 -0.357 1.00 77.25 282 THR A N 1
ATOM 2209 C CA . THR A 1 282 ? -6.247 16.745 0.253 1.00 77.25 282 THR A CA 1
ATOM 2210 C C . THR A 1 282 ? -6.706 16.764 1.708 1.00 77.25 282 THR A C 1
ATOM 2212 O O . THR A 1 282 ? -6.476 17.750 2.409 1.00 77.25 282 THR A O 1
ATOM 2215 N N . THR A 1 283 ? -7.411 15.736 2.188 1.00 85.62 283 THR A N 1
ATOM 2216 C CA . THR A 1 283 ? -7.977 15.733 3.546 1.00 85.62 283 THR A CA 1
ATOM 2217 C C . THR A 1 283 ? -7.964 14.329 4.165 1.00 85.62 283 THR A C 1
ATOM 2219 O O . THR A 1 283 ? -8.510 13.394 3.578 1.00 85.62 283 THR A O 1
ATOM 2222 N N . PRO A 1 284 ? -7.371 14.161 5.366 1.00 88.69 284 PRO A N 1
ATOM 2223 C CA . PRO A 1 284 ? -7.321 12.872 6.052 1.00 88.69 284 PRO A CA 1
ATOM 2224 C C . PRO A 1 284 ? -8.694 12.250 6.310 1.00 88.69 284 PRO A C 1
ATOM 2226 O O . PRO A 1 284 ? -9.625 12.912 6.783 1.00 88.69 284 PRO A O 1
ATOM 2229 N N . ASN A 1 285 ? -8.777 10.932 6.125 1.00 88.00 285 ASN A N 1
ATOM 2230 C CA . ASN A 1 285 ? -9.980 10.115 6.311 1.00 88.00 285 ASN A CA 1
ATOM 2231 C C . ASN A 1 285 ? -11.155 10.507 5.391 1.00 88.00 285 ASN A C 1
ATOM 2233 O O . ASN A 1 285 ? -12.323 10.403 5.798 1.00 88.00 285 ASN A O 1
ATOM 2237 N N . GLU A 1 286 ? -10.858 10.985 4.179 1.00 92.12 286 GLU A N 1
ATOM 2238 C CA . GLU A 1 286 ? -11.866 11.253 3.143 1.00 92.12 286 GLU A CA 1
ATOM 2239 C C . GLU A 1 286 ? -11.792 10.311 1.949 1.00 92.12 286 GLU A C 1
ATOM 2241 O O . GLU A 1 286 ? -12.832 9.935 1.413 1.00 92.12 286 GLU A O 1
ATOM 2246 N N . ASN A 1 287 ? -10.596 9.890 1.557 1.00 96.06 287 ASN A N 1
ATOM 2247 C CA . ASN A 1 287 ? -10.425 8.945 0.467 1.00 96.06 287 ASN A CA 1
ATOM 2248 C C . ASN A 1 287 ? -9.448 7.866 0.911 1.00 96.06 287 ASN A C 1
ATOM 2250 O O . ASN A 1 287 ? -8.369 8.159 1.429 1.00 96.06 287 ASN A O 1
ATOM 2254 N N . LEU A 1 288 ? -9.866 6.617 0.762 1.00 97.50 288 LEU A N 1
ATOM 2255 C CA . LEU A 1 288 ? -9.161 5.454 1.274 1.00 97.50 288 LEU A CA 1
ATOM 2256 C C . LEU A 1 288 ? -8.833 4.519 0.113 1.00 97.50 288 LEU A C 1
ATOM 2258 O O . LEU A 1 288 ? -9.626 4.407 -0.817 1.00 97.50 288 LEU A O 1
ATOM 2262 N N . ILE A 1 289 ? -7.719 3.800 0.191 1.00 97.69 289 ILE A N 1
ATOM 2263 C CA . ILE A 1 289 ? -7.507 2.589 -0.607 1.00 97.69 289 ILE A CA 1
ATOM 2264 C C . ILE A 1 289 ? -7.958 1.416 0.258 1.00 97.69 289 ILE A C 1
ATOM 2266 O O . ILE A 1 289 ? -7.519 1.268 1.408 1.00 97.69 289 ILE A O 1
ATOM 2270 N N . LEU A 1 290 ? -8.870 0.615 -0.287 1.00 97.69 290 LEU A N 1
ATOM 2271 C CA . LEU A 1 290 ? -9.354 -0.588 0.369 1.00 97.69 290 LEU A CA 1
ATOM 2272 C C . LEU A 1 290 ? -8.441 -1.758 0.025 1.00 97.69 290 LEU A C 1
ATOM 2274 O O . LEU A 1 290 ? -7.978 -1.895 -1.103 1.00 97.69 290 LEU A O 1
ATOM 2278 N N . LEU A 1 291 ? -8.185 -2.602 1.017 1.00 96.75 291 LEU A N 1
ATOM 2279 C CA . LEU A 1 291 ? -7.183 -3.653 0.920 1.00 96.75 291 LEU A CA 1
ATOM 2280 C C . LEU A 1 291 ? -7.839 -5.012 0.662 1.00 96.75 291 LEU A C 1
ATOM 2282 O O . LEU A 1 291 ? -8.986 -5.261 1.048 1.00 96.75 291 LEU A O 1
ATOM 2286 N N . GLY A 1 292 ? -7.084 -5.902 0.031 1.00 93.81 292 GLY A N 1
ATOM 2287 C CA . GLY A 1 292 ? -7.442 -7.299 -0.173 1.00 93.81 292 GLY A CA 1
ATOM 2288 C C . GLY A 1 292 ? -6.205 -8.181 -0.148 1.00 93.81 292 GLY A C 1
ATOM 2289 O O . GLY A 1 292 ? -5.082 -7.681 -0.188 1.00 93.81 292 GLY A O 1
ATOM 2290 N N . THR A 1 293 ? -6.406 -9.488 -0.053 1.00 89.25 293 THR A N 1
ATOM 2291 C CA . THR A 1 293 ? -5.339 -10.476 -0.235 1.00 89.25 293 THR A CA 1
ATOM 2292 C C . THR A 1 293 ? -5.554 -11.248 -1.527 1.00 89.25 293 THR A C 1
ATOM 2294 O O . THR A 1 293 ? -6.691 -11.493 -1.915 1.00 89.25 293 THR A O 1
ATOM 2297 N N . SER A 1 294 ? -4.474 -11.669 -2.188 1.00 81.62 294 SER A N 1
ATOM 2298 C CA . SER A 1 294 ? -4.579 -12.629 -3.294 1.00 81.62 294 SER A CA 1
ATOM 2299 C C . SER A 1 294 ? -5.308 -13.893 -2.809 1.00 81.62 294 SER A C 1
ATOM 2301 O O . SER A 1 294 ? -5.003 -14.357 -1.703 1.00 81.62 294 SER A O 1
ATOM 2303 N N . PRO A 1 295 ? -6.274 -14.441 -3.573 1.00 88.38 295 PRO A N 1
ATOM 2304 C CA . PRO A 1 295 ? -6.584 -14.186 -4.992 1.00 88.38 295 PRO A CA 1
ATOM 2305 C C . PRO A 1 295 ? -7.632 -13.088 -5.286 1.00 88.38 295 PRO A C 1
ATOM 2307 O O . PRO A 1 295 ? -8.210 -13.079 -6.370 1.00 88.38 295 PRO A O 1
ATOM 2310 N N . PHE A 1 296 ? -7.886 -12.164 -4.356 1.00 88.88 296 PHE A N 1
ATOM 2311 C CA . PHE A 1 296 ? -8.770 -11.001 -4.530 1.00 88.88 296 PHE A CA 1
ATOM 2312 C C . PHE A 1 296 ? -10.241 -11.335 -4.803 1.00 88.88 296 PHE A C 1
ATOM 2314 O O . PHE A 1 296 ? -10.944 -10.629 -5.524 1.00 88.88 296 PHE A O 1
ATOM 2321 N N . THR A 1 297 ? -10.745 -12.391 -4.169 1.00 89.38 297 THR A N 1
ATOM 2322 C CA . THR A 1 297 ? -12.178 -12.700 -4.155 1.00 89.38 297 THR A CA 1
ATOM 2323 C C . THR A 1 297 ? -12.898 -11.987 -3.005 1.00 89.38 297 THR A C 1
ATOM 2325 O O . THR A 1 297 ? -12.282 -11.393 -2.122 1.00 89.38 297 THR A O 1
ATOM 2328 N N . VAL A 1 298 ? -14.234 -12.065 -2.972 1.00 91.00 298 VAL A N 1
ATOM 2329 C CA . VAL A 1 298 ? -15.072 -11.429 -1.932 1.00 91.00 298 VAL A CA 1
ATOM 2330 C C . VAL A 1 298 ? -14.682 -11.825 -0.503 1.00 91.00 298 VAL A C 1
ATOM 2332 O O . VAL A 1 298 ? -14.829 -11.025 0.421 1.00 91.00 298 VAL A O 1
ATOM 2335 N N . VAL A 1 299 ? -14.186 -13.048 -0.300 1.00 90.88 299 VAL A N 1
ATOM 2336 C CA . VAL A 1 299 ? -13.757 -13.523 1.027 1.00 90.88 299 VAL A CA 1
ATOM 2337 C C . VAL A 1 299 ? -12.383 -12.990 1.436 1.00 90.88 299 VAL A C 1
ATOM 2339 O O . VAL A 1 299 ? -12.052 -13.031 2.617 1.00 90.88 299 VAL A O 1
ATOM 2342 N N . ASP A 1 300 ? -11.624 -12.438 0.489 1.00 93.00 300 ASP A N 1
ATOM 2343 C CA . ASP A 1 300 ? -10.261 -11.941 0.682 1.00 93.00 300 ASP A CA 1
ATOM 2344 C C . ASP A 1 300 ? -10.213 -10.440 1.021 1.00 93.00 300 ASP A C 1
ATOM 2346 O O . ASP A 1 300 ? -9.158 -9.804 0.975 1.00 93.00 300 ASP A O 1
ATOM 2350 N N . ARG A 1 301 ? -11.361 -9.841 1.361 1.00 95.12 301 ARG A N 1
ATOM 2351 C CA . ARG A 1 301 ? -11.443 -8.454 1.834 1.00 95.12 301 ARG A CA 1
ATOM 2352 C C . ARG A 1 301 ? -10.688 -8.301 3.148 1.00 95.12 301 ARG A C 1
ATOM 2354 O O . ARG A 1 301 ? -10.978 -8.976 4.136 1.00 95.12 301 ARG A O 1
ATOM 2361 N N . VAL A 1 302 ? -9.794 -7.322 3.207 1.00 95.75 302 VAL A N 1
ATOM 2362 C CA . VAL A 1 302 ? -9.135 -6.939 4.457 1.00 95.75 302 VAL A CA 1
ATOM 2363 C C . VAL A 1 302 ? -9.983 -5.861 5.131 1.00 95.75 302 VAL A C 1
ATOM 2365 O O . VAL A 1 302 ? -9.953 -4.694 4.754 1.00 95.75 302 VAL A O 1
ATOM 2368 N N . VAL A 1 303 ? -10.777 -6.263 6.125 1.00 96.44 303 VAL A N 1
ATOM 2369 C CA . VAL A 1 303 ? -11.775 -5.394 6.785 1.00 96.44 303 VAL A CA 1
ATOM 2370 C C . VAL A 1 303 ? -11.260 -4.678 8.035 1.00 96.44 303 VAL A C 1
ATOM 2372 O O . VAL A 1 303 ? -11.966 -3.867 8.623 1.00 96.44 303 VAL A O 1
ATOM 2375 N N . ASP A 1 304 ? -10.044 -4.969 8.481 1.00 95.81 304 ASP A N 1
ATOM 2376 C CA . ASP A 1 304 ? -9.442 -4.386 9.684 1.00 95.81 304 ASP A CA 1
ATOM 2377 C C . ASP A 1 304 ? -8.356 -3.348 9.369 1.00 95.81 304 ASP A C 1
ATOM 2379 O O . ASP A 1 304 ? -7.809 -2.726 10.285 1.00 95.81 304 ASP A O 1
ATOM 2383 N N . ARG A 1 305 ? -8.052 -3.134 8.082 1.00 96.00 305 ARG A N 1
ATOM 2384 C CA . ARG A 1 305 ? -7.004 -2.225 7.616 1.00 96.00 305 ARG A CA 1
ATOM 2385 C C . ARG A 1 305 ? -7.405 -1.470 6.351 1.00 96.00 305 ARG A C 1
ATOM 2387 O O . ARG A 1 305 ? -8.206 -1.950 5.559 1.00 96.00 305 ARG A O 1
ATOM 2394 N N . TYR A 1 306 ? -6.817 -0.295 6.164 1.00 97.12 306 TYR A N 1
ATOM 2395 C CA . TYR A 1 306 ? -6.960 0.536 4.965 1.00 97.12 306 TYR A CA 1
ATOM 2396 C C . TYR A 1 306 ? -5.739 1.451 4.807 1.00 97.12 306 TYR A C 1
ATOM 2398 O O . TYR A 1 306 ? -4.970 1.620 5.754 1.00 97.12 306 TYR A O 1
ATOM 2406 N N . ILE A 1 307 ? -5.571 2.078 3.644 1.00 96.94 307 ILE A N 1
ATOM 2407 C CA . ILE A 1 307 ? -4.603 3.173 3.456 1.00 96.94 307 ILE A CA 1
ATOM 2408 C C . ILE A 1 307 ? -5.383 4.476 3.305 1.00 96.94 307 ILE A C 1
ATOM 2410 O O . ILE A 1 307 ? -6.352 4.543 2.555 1.00 96.94 307 ILE A O 1
ATOM 2414 N N . ASP A 1 308 ? -4.987 5.508 4.042 1.00 96.38 308 ASP A N 1
ATOM 2415 C CA . ASP A 1 308 ? -5.550 6.854 3.909 1.00 96.38 308 ASP A CA 1
ATOM 2416 C C . ASP A 1 308 ? -4.756 7.614 2.851 1.00 96.38 308 ASP A C 1
ATOM 2418 O O . ASP A 1 308 ? -3.571 7.877 3.051 1.00 96.38 308 ASP A O 1
ATOM 2422 N N . ILE A 1 309 ? -5.395 7.960 1.732 1.00 95.75 309 ILE A N 1
ATOM 2423 C CA . ILE A 1 309 ? -4.705 8.536 0.570 1.00 95.75 309 ILE A CA 1
ATOM 2424 C C . ILE A 1 309 ? -4.027 9.862 0.930 1.00 95.75 309 ILE A C 1
ATOM 2426 O O . ILE A 1 309 ? -2.955 10.170 0.419 1.00 95.75 309 ILE A O 1
ATOM 2430 N N . ALA A 1 310 ? -4.612 10.627 1.852 1.00 92.69 310 ALA A N 1
ATOM 2431 C CA . ALA A 1 310 ? -4.067 11.907 2.295 1.00 92.69 310 ALA A CA 1
ATOM 2432 C C . ALA A 1 310 ? -2.819 11.792 3.186 1.00 92.69 310 ALA A C 1
ATOM 2434 O O . ALA A 1 310 ? -2.260 12.817 3.572 1.00 92.69 310 ALA A O 1
ATOM 2435 N N . LEU A 1 311 ? -2.407 10.578 3.563 1.00 90.19 311 LEU A N 1
ATOM 2436 C CA . LEU A 1 311 ? -1.184 10.351 4.336 1.00 90.19 311 LEU A CA 1
ATOM 2437 C C . LEU A 1 311 ? -0.008 9.836 3.511 1.00 90.19 311 LEU A C 1
ATOM 2439 O O . LEU A 1 311 ? 1.068 9.676 4.077 1.00 90.19 311 LEU A O 1
ATOM 2443 N N . ILE A 1 312 ? -0.209 9.564 2.224 1.00 92.62 312 ILE A N 1
ATOM 2444 C CA . ILE A 1 312 ? 0.880 9.175 1.327 1.00 92.62 312 ILE A CA 1
ATOM 2445 C C . ILE A 1 312 ? 1.758 10.407 1.112 1.00 92.62 312 ILE A C 1
ATOM 2447 O O . ILE A 1 312 ? 1.242 11.466 0.738 1.00 92.62 312 ILE A O 1
ATOM 2451 N N . ASP A 1 313 ? 3.062 10.284 1.357 1.00 88.50 313 ASP A N 1
ATOM 2452 C CA . ASP A 1 313 ? 3.983 11.407 1.196 1.00 88.50 313 ASP A CA 1
ATOM 2453 C C . ASP A 1 313 ? 4.111 11.750 -0.303 1.00 88.50 313 ASP A C 1
ATOM 2455 O O . ASP A 1 313 ? 4.556 10.917 -1.094 1.00 88.50 313 ASP A O 1
ATOM 2459 N N . PRO A 1 314 ? 3.729 12.961 -0.752 1.00 88.56 314 PRO A N 1
ATOM 2460 C CA . PRO A 1 314 ? 3.849 13.327 -2.161 1.00 88.56 314 PRO A CA 1
ATOM 2461 C C . PRO A 1 314 ? 5.309 13.398 -2.632 1.00 88.56 314 PRO A C 1
ATOM 2463 O O . PRO A 1 314 ? 5.566 13.266 -3.836 1.00 88.56 314 PRO A O 1
ATOM 2466 N N . ASP A 1 315 ? 6.258 13.631 -1.721 1.00 85.75 315 ASP A N 1
ATOM 2467 C CA . ASP A 1 315 ? 7.693 13.718 -1.988 1.00 85.75 315 ASP A CA 1
ATOM 2468 C C . ASP A 1 315 ? 8.378 12.354 -1.995 1.00 85.75 315 ASP A C 1
ATOM 2470 O O . ASP A 1 315 ? 9.300 12.150 -2.790 1.00 85.75 315 ASP A O 1
ATOM 2474 N N . GLN A 1 316 ? 7.882 11.412 -1.192 1.00 86.38 316 GLN A N 1
ATOM 2475 C CA . GLN A 1 316 ? 8.365 10.030 -1.127 1.00 86.38 316 GLN A CA 1
ATOM 2476 C C . GLN A 1 316 ? 7.196 9.032 -1.104 1.00 86.38 316 GLN A C 1
ATOM 2478 O O . GLN A 1 316 ? 6.959 8.404 -0.072 1.00 86.38 316 GLN A O 1
ATOM 2483 N N . PRO A 1 317 ? 6.456 8.867 -2.218 1.00 88.50 317 PRO A N 1
ATOM 2484 C CA . PRO A 1 317 ? 5.256 8.045 -2.211 1.00 88.50 317 PRO A CA 1
ATOM 2485 C C . PRO A 1 317 ? 5.572 6.594 -1.878 1.00 88.50 317 PRO A C 1
ATOM 2487 O O . PRO A 1 317 ? 6.377 5.946 -2.546 1.00 88.50 317 PRO A O 1
ATOM 2490 N N . GLU A 1 318 ? 4.882 6.054 -0.881 1.00 91.81 318 GLU A N 1
ATOM 2491 C CA . GLU A 1 318 ? 5.101 4.685 -0.421 1.00 91.81 318 GLU A CA 1
ATOM 2492 C C . GLU A 1 318 ? 4.255 3.647 -1.175 1.00 91.81 318 GLU A C 1
ATOM 2494 O O . GLU A 1 318 ? 4.027 2.542 -0.675 1.00 91.81 318 GLU A O 1
ATOM 2499 N N . ILE A 1 319 ? 3.782 3.998 -2.375 1.00 93.88 319 ILE A N 1
ATOM 2500 C CA . ILE A 1 319 ? 3.129 3.089 -3.317 1.00 93.88 319 ILE A CA 1
ATOM 2501 C C . ILE A 1 319 ? 3.980 3.015 -4.582 1.00 93.88 319 ILE A C 1
ATOM 2503 O O . ILE A 1 319 ? 4.310 4.047 -5.162 1.00 93.88 319 ILE A O 1
ATOM 2507 N N . ALA A 1 320 ? 4.311 1.802 -5.016 1.00 92.00 320 ALA A N 1
ATOM 2508 C CA . ALA A 1 320 ? 5.105 1.536 -6.208 1.00 92.00 320 ALA A CA 1
ATOM 2509 C C . ALA A 1 320 ? 4.346 0.651 -7.200 1.00 92.00 320 ALA A C 1
ATOM 2511 O O . ALA A 1 320 ? 3.558 -0.205 -6.802 1.00 92.00 320 ALA A O 1
ATOM 2512 N N . TYR A 1 321 ? 4.595 0.864 -8.487 1.00 90.25 321 TYR A N 1
ATOM 2513 C CA . TYR A 1 321 ? 4.127 0.021 -9.580 1.00 90.25 321 TYR A CA 1
ATOM 2514 C C . TYR A 1 321 ? 5.205 -0.998 -9.964 1.00 90.25 321 TYR A C 1
ATOM 2516 O O . TYR A 1 321 ? 6.355 -0.608 -10.167 1.00 90.25 321 TYR A O 1
ATOM 2524 N N . THR A 1 322 ? 4.828 -2.267 -10.117 1.00 85.88 322 THR A N 1
ATOM 2525 C CA . THR A 1 322 ? 5.704 -3.352 -10.573 1.00 85.88 322 THR A CA 1
ATOM 2526 C C . THR A 1 322 ? 4.894 -4.379 -11.358 1.00 85.88 322 THR A C 1
ATOM 2528 O O . THR A 1 322 ? 3.940 -4.948 -10.831 1.00 85.88 322 THR A O 1
ATOM 2531 N N . SER A 1 323 ? 5.293 -4.650 -12.602 1.00 82.62 323 SER A N 1
ATOM 2532 C CA . SER A 1 323 ? 4.795 -5.757 -13.427 1.00 82.62 323 SER A CA 1
ATOM 2533 C C . SER A 1 323 ? 3.266 -5.803 -13.580 1.00 82.62 323 SER A C 1
ATOM 2535 O O . SER A 1 323 ? 2.664 -6.871 -13.594 1.00 82.62 323 SER A O 1
ATOM 2537 N N . GLY A 1 324 ? 2.629 -4.638 -13.718 1.00 81.81 324 GLY A N 1
ATOM 2538 C CA . GLY A 1 324 ? 1.175 -4.514 -13.881 1.00 81.81 324 GLY A CA 1
ATOM 2539 C C . GLY A 1 324 ? 0.417 -4.256 -12.582 1.00 81.81 324 GLY A C 1
ATOM 2540 O O . GLY A 1 324 ? -0.741 -3.852 -12.637 1.00 81.81 324 GLY A O 1
ATOM 2541 N N . ASP A 1 325 ? 1.074 -4.401 -11.432 1.00 89.38 325 ASP A N 1
ATOM 2542 C CA . ASP A 1 325 ? 0.450 -4.293 -10.121 1.00 89.38 325 ASP A CA 1
ATOM 2543 C C . ASP A 1 325 ? 1.009 -3.149 -9.271 1.00 89.38 325 ASP A C 1
ATOM 2545 O O . ASP A 1 325 ? 2.106 -2.642 -9.503 1.00 89.38 325 ASP A O 1
ATOM 2549 N N . ALA A 1 326 ? 0.243 -2.734 -8.261 1.00 93.12 326 ALA A N 1
ATOM 2550 C CA . ALA A 1 326 ? 0.666 -1.759 -7.269 1.00 93.12 326 ALA A CA 1
ATOM 2551 C C . ALA A 1 326 ? 0.912 -2.402 -5.905 1.00 93.12 326 ALA A C 1
ATOM 2553 O O . ALA A 1 326 ? 0.135 -3.227 -5.427 1.00 93.12 326 ALA A O 1
ATOM 2554 N N . TYR A 1 327 ? 1.965 -1.941 -5.241 1.00 92.56 327 TYR A N 1
ATOM 2555 C CA . TYR A 1 327 ? 2.405 -2.402 -3.933 1.00 92.56 327 TYR A CA 1
ATOM 2556 C C . TYR A 1 327 ? 2.525 -1.209 -2.991 1.00 92.56 327 TYR A C 1
ATOM 2558 O O . TYR A 1 327 ? 3.099 -0.190 -3.362 1.00 92.56 327 TYR A O 1
ATOM 2566 N N . ALA A 1 328 ? 2.014 -1.330 -1.768 1.00 93.12 328 ALA A N 1
ATOM 2567 C CA . ALA A 1 328 ? 2.189 -0.333 -0.714 1.00 93.12 328 ALA A CA 1
ATOM 2568 C C . ALA A 1 328 ? 3.204 -0.788 0.328 1.00 93.12 328 ALA A C 1
ATOM 2570 O O . ALA A 1 328 ? 3.216 -1.953 0.731 1.00 93.12 328 ALA A O 1
ATOM 2571 N N . ALA A 1 329 ? 3.982 0.147 0.863 1.00 86.81 329 ALA A N 1
ATOM 2572 C CA . ALA A 1 329 ? 4.731 -0.099 2.083 1.00 86.81 329 ALA A CA 1
ATOM 2573 C C . ALA A 1 329 ? 3.781 -0.276 3.279 1.00 86.81 329 ALA A C 1
ATOM 2575 O O . ALA A 1 329 ? 2.774 0.420 3.423 1.00 86.81 329 ALA A O 1
ATOM 2576 N N . GLY A 1 330 ? 4.142 -1.157 4.211 1.00 84.88 330 GLY A N 1
ATOM 2577 C CA . GLY A 1 330 ? 3.381 -1.358 5.442 1.00 84.88 330 GLY A CA 1
ATOM 2578 C C . GLY A 1 330 ? 3.244 -0.119 6.334 1.00 84.88 330 GLY A C 1
ATOM 2579 O O . GLY A 1 330 ? 2.343 -0.065 7.167 1.00 84.88 330 GLY A O 1
ATOM 2580 N N . SER A 1 331 ? 4.124 0.875 6.173 1.00 83.38 331 SER A N 1
ATOM 2581 C CA . SER A 1 331 ? 4.148 2.112 6.967 1.00 83.38 331 SER A CA 1
ATOM 2582 C C . SER A 1 331 ? 2.905 2.983 6.785 1.00 83.38 331 SER A C 1
ATOM 2584 O O . SER A 1 331 ? 2.512 3.664 7.731 1.00 83.38 331 SER A O 1
ATOM 2586 N N . ILE A 1 332 ? 2.276 2.943 5.608 1.00 90.81 332 ILE A N 1
ATOM 2587 C CA . ILE A 1 332 ? 1.085 3.745 5.283 1.00 90.81 332 ILE A CA 1
ATOM 2588 C C . ILE A 1 332 ? -0.234 3.003 5.549 1.00 90.81 332 ILE A C 1
ATOM 2590 O O . ILE A 1 332 ? -1.319 3.569 5.389 1.00 90.81 332 ILE A O 1
ATOM 2594 N N . VAL A 1 333 ? -0.163 1.744 5.994 1.00 93.31 333 VAL A N 1
ATOM 2595 C CA . VAL A 1 333 ? -1.335 0.928 6.321 1.00 93.31 333 VAL A CA 1
ATOM 2596 C C . VAL A 1 333 ? -1.832 1.259 7.727 1.00 93.31 333 VAL A C 1
ATOM 2598 O O . VAL A 1 333 ? -1.138 1.083 8.729 1.00 93.31 333 VAL A O 1
ATOM 2601 N N . LYS A 1 334 ? -3.086 1.695 7.819 1.00 92.50 334 LYS A N 1
ATOM 2602 C CA . LYS A 1 334 ? -3.784 1.948 9.080 1.00 92.50 334 LYS A CA 1
ATOM 2603 C C . LYS A 1 334 ? -4.613 0.749 9.498 1.00 92.50 334 LYS A C 1
ATOM 2605 O O . LYS A 1 334 ? -5.250 0.108 8.671 1.00 92.50 334 LYS A O 1
ATOM 2610 N N . GLN A 1 335 ? -4.680 0.519 10.805 1.00 92.75 335 GLN A N 1
ATOM 2611 C CA . GLN A 1 335 ? -5.678 -0.357 11.415 1.00 92.75 335 GLN A CA 1
ATOM 2612 C C . GLN A 1 335 ? -6.957 0.422 11.730 1.00 92.75 335 GLN A C 1
ATOM 2614 O O . GLN A 1 335 ? -6.913 1.620 12.023 1.00 92.75 335 GLN A O 1
ATOM 2619 N N . THR A 1 336 ? -8.098 -0.264 11.708 1.00 90.81 336 THR A N 1
ATOM 2620 C CA . THR A 1 336 ? -9.398 0.318 12.045 1.00 90.81 336 THR A CA 1
ATOM 2621 C C . THR A 1 336 ? -10.155 -0.515 13.069 1.00 90.81 336 THR A C 1
ATOM 2623 O O . THR A 1 336 ? -10.139 -1.744 13.033 1.00 90.81 336 THR A O 1
ATOM 2626 N N . TYR A 1 337 ? -10.847 0.171 13.981 1.00 88.50 337 TYR A N 1
ATOM 2627 C CA . TYR A 1 337 ? -11.824 -0.435 14.878 1.00 88.50 337 TYR A CA 1
ATOM 2628 C C . TYR A 1 337 ? -12.996 0.540 15.096 1.00 88.50 337 TYR A C 1
ATOM 2630 O O . TYR A 1 337 ? -12.760 1.665 15.541 1.00 88.50 337 TYR A O 1
ATOM 2638 N N . PRO A 1 338 ? -14.255 0.143 14.831 1.00 93.69 338 PRO A N 1
ATOM 2639 C CA . PRO A 1 338 ? -14.689 -1.182 14.378 1.00 93.69 338 PRO A CA 1
ATOM 2640 C C . PRO A 1 338 ? -14.167 -1.534 12.974 1.00 93.69 338 PRO A C 1
ATOM 2642 O O . PRO A 1 338 ? -13.644 -0.672 12.263 1.00 93.69 338 PRO A O 1
ATOM 2645 N N . PHE A 1 339 ? -14.287 -2.813 12.606 1.00 96.50 339 PHE A N 1
ATOM 2646 C CA . PHE A 1 339 ? -13.981 -3.279 11.253 1.00 96.50 339 PHE A CA 1
ATOM 2647 C C . PHE A 1 339 ? -14.859 -2.569 10.220 1.00 96.50 339 PHE A C 1
ATOM 2649 O O . PHE A 1 339 ? -15.977 -2.146 10.523 1.00 96.50 339 PHE A O 1
ATOM 2656 N N . ILE A 1 340 ? -14.330 -2.451 9.005 1.00 97.38 340 ILE A N 1
ATOM 2657 C CA . ILE A 1 340 ? -15.032 -1.921 7.843 1.00 97.38 340 ILE A CA 1
ATOM 2658 C C . ILE A 1 340 ? -16.277 -2.777 7.611 1.00 97.38 340 ILE A C 1
ATOM 2660 O O . ILE A 1 340 ? -16.176 -3.987 7.407 1.00 97.38 340 ILE A O 1
ATOM 2664 N N . SER A 1 341 ? -17.451 -2.152 7.643 1.00 96.62 341 SER A N 1
ATOM 2665 C CA . SER A 1 341 ? -18.714 -2.832 7.354 1.00 96.62 341 SER A CA 1
ATOM 2666 C C . SER A 1 341 ? -19.222 -2.447 5.974 1.00 96.62 341 SER A C 1
ATOM 2668 O O . SER A 1 341 ? -19.264 -1.261 5.646 1.00 96.62 341 SER A O 1
ATOM 2670 N N . VAL A 1 342 ? -19.651 -3.435 5.197 1.00 95.44 342 VAL A N 1
ATOM 2671 C CA . VAL A 1 342 ? -20.371 -3.213 3.939 1.00 95.44 342 VAL A CA 1
ATOM 2672 C C . VAL A 1 342 ? -21.785 -2.730 4.251 1.00 95.44 342 VAL A C 1
ATOM 2674 O O . VAL A 1 342 ? -22.402 -3.196 5.211 1.00 95.44 342 VAL A O 1
ATOM 2677 N N . VAL A 1 343 ? -22.252 -1.753 3.481 1.00 88.75 343 VAL A N 1
ATOM 2678 C CA . VAL A 1 343 ? -23.598 -1.193 3.573 1.00 88.75 343 VAL A CA 1
ATOM 2679 C C . VAL A 1 343 ? -24.285 -1.460 2.242 1.00 88.75 343 VAL A C 1
ATOM 2681 O O . VAL A 1 343 ? -23.910 -0.849 1.242 1.00 88.75 343 VAL A O 1
ATOM 2684 N N . ASP A 1 344 ? -25.254 -2.370 2.264 1.00 70.12 344 ASP A N 1
ATOM 2685 C CA . ASP A 1 344 ? -26.129 -2.670 1.126 1.00 70.12 344 ASP A CA 1
ATOM 2686 C C . ASP A 1 344 ? -27.193 -1.578 0.919 1.00 70.12 344 ASP A C 1
ATOM 2688 O O . ASP A 1 344 ? -27.678 -1.000 1.930 1.00 70.12 344 ASP A O 1
#

Solvent-accessible surface area (backbone atoms only — not comparable to full-atom values): 19957 Å² total; per-residue (Å²): 140,81,90,83,88,80,88,81,80,92,86,78,90,65,82,75,76,82,64,92,54,60,44,44,29,33,24,76,66,81,62,51,73,50,79,42,79,53,58,96,89,53,89,82,77,60,62,60,35,84,86,46,92,92,44,87,26,39,33,43,77,57,70,49,76,69,55,54,70,71,46,73,78,62,78,77,79,53,91,92,58,83,85,81,76,89,71,69,55,68,33,80,45,66,38,90,59,68,38,36,64,44,79,44,74,58,65,52,56,39,73,55,48,75,49,39,30,33,62,41,76,56,98,88,40,83,40,77,42,80,49,86,62,75,41,77,45,74,78,47,44,34,31,37,35,39,33,42,94,55,63,45,26,34,37,39,40,36,34,51,78,59,95,70,76,84,60,66,77,81,86,70,70,84,81,74,62,78,45,56,74,39,61,46,37,48,94,14,32,38,39,36,29,29,59,64,79,62,61,58,43,72,45,37,40,41,31,51,20,81,77,33,91,92,28,70,45,76,40,62,47,72,68,37,42,48,51,33,38,86,63,34,18,55,41,88,36,46,21,36,36,49,82,94,39,71,26,30,18,22,29,50,42,67,50,78,38,93,65,27,42,68,43,51,73,67,51,51,56,44,69,72,22,27,34,46,43,73,76,53,26,83,44,78,88,41,24,31,38,50,41,40,40,91,91,25,41,67,87,30,48,40,44,47,40,36,29,44,45,35,70,54,42,90,91,64,36,54,27,30,33,45,93,66,28,38,33,31,44,26,83,61,54,41,77,50,78,64,56,52,38,74,47,134

Sequence (344 aa):
MVTRSTLVGEADQRRRIFNLGETVYQCDVCKRRNRVPTNKYSVDVIQRCIITKNCLGKLHKILTTAEANDVSAITPSLPDTKDWVQRRVYYLHEQAIEDSVWIVRHGLANRPSVQVFVEQLVDGVEELVEVDPQEIRVVNLNTVEIEFDQPRKGLAQCLAYSSENTVNPEVGSPTVVVQGTLLLTNDGEITIATRDSTTLINLTARYRSVNVPGGVIDIDYVGVDDQPSFKSPWVGADKVFVNGRAFTVRSFNLVEQELAPSTFGNNLIADGTQFYFPSLGTTPNENLILLGTSPFTVVDRVVDRYIDIALIDPDQPEIAYTSGDAYAAGSIVKQTYPFISVVD

Radius of gyration: 27.89 Å; Cα contacts (8 Å, |Δi|>4): 712; chains: 1; bounding box: 54×76×80 Å

Nearest PDB structures (foldseek):
  7wi7-assembly1_A  TM=7.314E-01  e=7.070E+00  Homo sapiens
  7w7p-assembly1_B  TM=6.628E-01  e=6.706E+00  Gallus gallus
  8dy7-assembly1_G  TM=3.385E-01  e=5.426E+00  Streptomyces venezuelae